Protein AF-A0A847SV52-F1 (afdb_monomer)

Sequence (197 aa):
MGITGIRVLDDGNVIRIINPTGTELLVHKTQVRTIDTVQDTIRIDMGEGALHHVYIKYTDVTEPQLPDISSLLAAVKNMLFQKITISGGGVGGDATAANQQVQNDLLTNIETTMVEIKSILYGNKILDAPLRIDESVPNVIYYGYAIAGTTSDKPEWAIKRVTRTGDLYVYEWAGGNQASVNIWDRRYDLSYQKLAG

pLDDT: mean 84.22, std 15.0, range [39.72, 98.19]

Radius of gyration: 33.65 Å; Cα contacts (8 Å, |Δi|>4): 300; chains: 1; bounding box: 65×36×92 Å

Structure (mmCIF, N/CA/C/O backbone):
data_AF-A0A847SV52-F1
#
_entry.id   AF-A0A847SV52-F1
#
loop_
_atom_site.group_PDB
_atom_site.id
_atom_site.type_symbol
_atom_site.label_atom_id
_atom_site.label_alt_id
_atom_site.label_comp_id
_atom_site.label_asym_id
_atom_site.label_entity_id
_atom_site.label_seq_id
_atom_site.pdbx_PDB_ins_code
_atom_site.Cartn_x
_atom_site.Cartn_y
_atom_site.Cartn_z
_atom_site.occupancy
_atom_site.B_iso_or_equiv
_atom_site.auth_seq_id
_atom_site.auth_comp_id
_atom_site.auth_asym_id
_atom_site.auth_atom_id
_atom_site.pdbx_PDB_model_num
ATOM 1 N N . MET A 1 1 ? -10.590 -8.830 54.345 1.00 49.34 1 MET A N 1
ATOM 2 C CA . MET A 1 1 ? -11.529 -7.697 54.192 1.00 49.34 1 MET A CA 1
ATOM 3 C C . MET A 1 1 ? -12.304 -7.944 52.917 1.00 49.34 1 MET A C 1
ATOM 5 O O . MET A 1 1 ? -11.676 -7.998 51.869 1.00 49.34 1 MET A O 1
ATOM 9 N N . GLY A 1 2 ? -13.605 -8.218 53.016 1.00 58.91 2 GLY A N 1
ATOM 10 C CA . GLY A 1 2 ? -14.453 -8.384 51.835 1.00 58.91 2 GLY A CA 1
ATOM 11 C C . GLY A 1 2 ? -14.608 -7.046 51.123 1.00 58.91 2 GLY A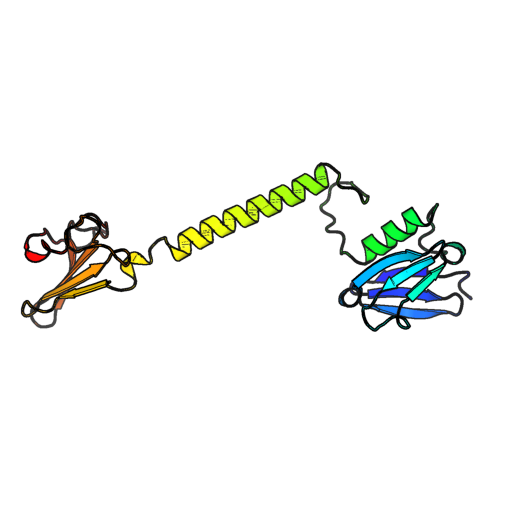 C 1
ATOM 12 O O . GLY A 1 2 ? -14.755 -6.015 51.777 1.00 58.91 2 GLY A O 1
ATOM 13 N N . ILE A 1 3 ? -14.523 -7.060 49.802 1.00 62.59 3 ILE A N 1
ATOM 14 C CA . ILE A 1 3 ? -14.824 -5.895 48.974 1.00 62.59 3 ILE A CA 1
ATOM 15 C C . ILE A 1 3 ? -16.339 -5.682 48.961 1.00 62.59 3 ILE A C 1
ATOM 17 O O . ILE A 1 3 ? -17.116 -6.598 48.707 1.00 62.59 3 ILE A O 1
ATOM 21 N N . THR A 1 4 ? -16.775 -4.468 49.278 1.00 73.38 4 THR A N 1
ATOM 22 C CA . THR A 1 4 ? -18.180 -4.061 49.210 1.00 73.38 4 THR A CA 1
ATOM 23 C C . THR A 1 4 ? -18.467 -3.588 47.78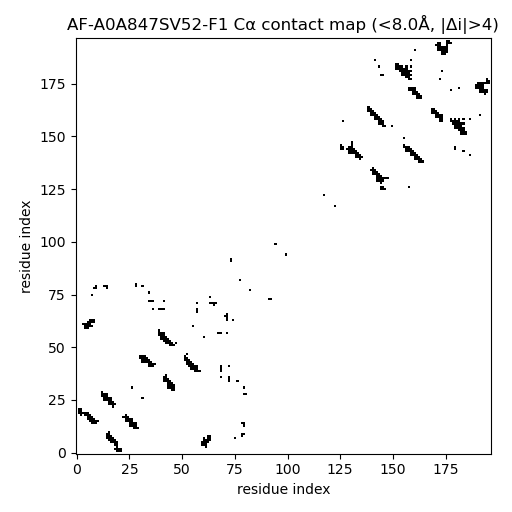7 1.00 73.38 4 THR A C 1
ATOM 25 O O . THR A 1 4 ? -18.206 -2.431 47.467 1.00 73.38 4 THR A O 1
ATOM 28 N N . GLY A 1 5 ? -18.926 -4.487 46.916 1.00 85.75 5 GLY A N 1
ATOM 29 C CA . GLY A 1 5 ? -19.321 -4.175 45.533 1.00 85.75 5 GLY A CA 1
ATOM 30 C C . GLY A 1 5 ? -18.403 -4.744 44.445 1.00 85.75 5 GLY A C 1
ATOM 31 O O . GLY A 1 5 ? -17.364 -5.342 44.727 1.00 85.75 5 GLY A O 1
ATOM 32 N N . ILE A 1 6 ? -18.844 -4.594 43.198 1.00 93.50 6 ILE A N 1
ATOM 33 C CA . ILE A 1 6 ? -18.144 -4.985 41.977 1.00 93.50 6 ILE A CA 1
ATOM 34 C C . ILE A 1 6 ? -17.141 -3.896 41.599 1.00 93.50 6 ILE A C 1
ATOM 36 O O . ILE A 1 6 ? -17.473 -2.711 41.547 1.00 93.50 6 ILE A O 1
ATOM 40 N N . ARG A 1 7 ? -15.917 -4.307 41.275 1.00 94.31 7 ARG A N 1
ATOM 41 C CA . ARG A 1 7 ? -14.873 -3.430 40.735 1.00 94.31 7 ARG A CA 1
ATOM 42 C C . ARG A 1 7 ? -14.605 -3.815 39.286 1.00 94.31 7 ARG A C 1
ATOM 44 O O . ARG A 1 7 ? -14.360 -4.987 39.011 1.00 94.31 7 ARG A O 1
ATOM 51 N N . VAL A 1 8 ? -14.646 -2.850 38.377 1.00 94.38 8 VAL A N 1
ATOM 52 C CA . VAL A 1 8 ? -14.356 -3.010 36.948 1.00 94.38 8 VAL A CA 1
ATOM 53 C C . VAL A 1 8 ? -13.093 -2.220 36.641 1.00 94.38 8 VAL A C 1
ATOM 55 O O . VAL A 1 8 ? -13.076 -0.996 36.748 1.00 94.38 8 VAL A O 1
ATOM 58 N N . LEU A 1 9 ? -12.021 -2.928 36.304 1.00 93.06 9 LEU A N 1
ATOM 59 C CA . LEU A 1 9 ? -10.685 -2.362 36.169 1.00 93.06 9 LEU A CA 1
ATOM 60 C C . LEU A 1 9 ? -10.144 -2.603 34.758 1.00 93.06 9 LEU A C 1
ATOM 62 O O . LEU A 1 9 ? -10.324 -3.680 34.181 1.00 93.06 9 LEU A O 1
ATOM 66 N N . ASP A 1 10 ? -9.443 -1.602 34.229 1.00 91.44 10 ASP A N 1
ATOM 67 C CA . ASP A 1 10 ? -8.609 -1.762 33.042 1.00 91.44 10 ASP A CA 1
ATOM 68 C C . ASP A 1 10 ? -7.289 -2.433 33.437 1.00 91.44 10 ASP A C 1
ATOM 70 O O . ASP A 1 10 ? -6.540 -1.899 34.255 1.00 91.44 10 ASP A O 1
ATOM 74 N N . ASP A 1 11 ? -7.012 -3.597 32.856 1.00 90.81 11 ASP A N 1
ATOM 75 C CA . ASP A 1 11 ? -5.811 -4.387 33.112 1.00 90.81 11 ASP A CA 1
ATOM 76 C C . ASP A 1 11 ? -5.111 -4.748 31.789 1.00 90.81 11 ASP A C 1
ATOM 78 O O . ASP A 1 11 ? -4.800 -5.899 31.468 1.00 90.81 11 ASP A O 1
ATOM 82 N N . GLY A 1 12 ? -4.919 -3.731 30.945 1.00 85.56 12 GLY A N 1
ATOM 83 C CA . GLY A 1 12 ? -4.143 -3.835 29.713 1.00 85.56 12 GLY A CA 1
ATOM 84 C C . GLY A 1 12 ? -4.901 -4.551 28.598 1.00 85.56 12 GLY A C 1
ATOM 85 O O . GLY A 1 12 ? -5.673 -3.924 27.881 1.00 85.56 12 GLY A O 1
ATOM 86 N N . ASN A 1 13 ? -4.676 -5.852 28.413 1.00 87.81 13 ASN A N 1
ATOM 87 C CA . ASN A 1 13 ? -5.352 -6.636 27.365 1.00 87.81 13 ASN A CA 1
ATOM 88 C C . ASN A 1 13 ? -6.713 -7.188 27.807 1.00 87.81 13 ASN A C 1
ATOM 90 O O . ASN A 1 13 ? -7.477 -7.688 26.977 1.00 87.81 13 ASN A O 1
ATOM 94 N N . VAL A 1 14 ? -7.026 -7.097 29.100 1.00 90.81 14 VAL A N 1
ATOM 95 C CA . VAL A 1 14 ? -8.262 -7.621 29.684 1.00 90.81 14 VAL A CA 1
ATOM 96 C C . VAL A 1 14 ? -9.004 -6.536 30.457 1.00 90.81 14 VAL A C 1
ATOM 98 O O . VAL A 1 14 ? -8.414 -5.560 30.919 1.00 90.81 14 VAL A O 1
ATOM 101 N N . ILE A 1 15 ? -10.315 -6.709 30.591 1.00 92.81 15 ILE A N 1
ATOM 102 C CA . ILE A 1 15 ? -11.112 -6.035 31.615 1.00 92.81 15 ILE A CA 1
ATOM 103 C C . ILE A 1 15 ? -11.205 -7.002 32.790 1.00 92.81 15 ILE A C 1
ATOM 105 O O . ILE A 1 15 ? -11.686 -8.128 32.637 1.00 92.81 15 ILE A O 1
ATOM 109 N N . ARG A 1 16 ? -10.725 -6.568 33.955 1.00 94.69 16 ARG A N 1
ATOM 110 C CA . ARG A 1 16 ? -10.771 -7.351 35.189 1.00 94.69 16 ARG A CA 1
ATOM 111 C C . ARG A 1 16 ? -11.995 -6.936 35.996 1.00 94.69 16 ARG A C 1
ATOM 113 O O . ARG A 1 16 ? -12.115 -5.782 36.401 1.00 94.69 16 ARG A O 1
ATOM 120 N N . ILE A 1 17 ? -12.894 -7.883 36.236 1.00 94.50 17 ILE A N 1
ATOM 121 C CA . ILE A 1 17 ? -14.118 -7.678 37.013 1.00 94.50 17 ILE A CA 1
ATOM 122 C C . ILE A 1 17 ? -13.982 -8.455 38.317 1.00 94.50 17 ILE A C 1
ATOM 124 O O . ILE A 1 17 ? -13.858 -9.677 38.300 1.00 94.50 17 ILE A O 1
ATOM 128 N N . ILE A 1 18 ? -14.005 -7.758 39.447 1.00 94.44 18 ILE A N 1
ATOM 129 C CA . ILE A 1 18 ? -13.872 -8.359 40.775 1.00 94.44 18 ILE A CA 1
ATOM 130 C C . ILE A 1 18 ? -15.223 -8.280 41.477 1.00 94.44 18 ILE A C 1
ATOM 132 O O . ILE A 1 18 ? -15.732 -7.188 41.720 1.00 94.44 18 ILE A O 1
ATOM 136 N N . ASN A 1 19 ? -15.802 -9.432 41.804 1.00 90.00 19 ASN A N 1
ATOM 137 C CA . ASN A 1 19 ? -17.082 -9.528 42.506 1.00 90.00 19 ASN A CA 1
ATOM 138 C C . ASN A 1 19 ? -16.926 -9.302 44.018 1.00 90.00 19 ASN A C 1
ATOM 140 O O . ASN A 1 19 ? -15.851 -9.579 44.543 1.00 90.00 19 ASN A O 1
ATOM 144 N N . PRO A 1 20 ? -17.995 -8.951 44.764 1.00 85.75 20 PRO A N 1
ATOM 145 C CA . PRO A 1 20 ? -17.942 -8.757 46.223 1.00 85.7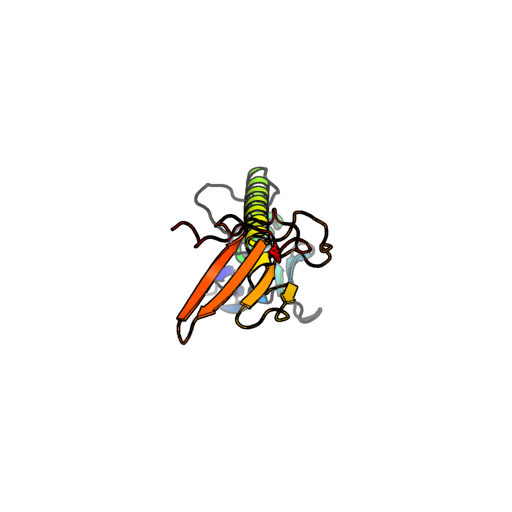5 20 PRO A CA 1
ATOM 146 C C . PRO A 1 20 ? -17.368 -9.952 47.011 1.00 85.75 20 PRO A C 1
ATOM 148 O O . PRO A 1 20 ? -16.841 -9.804 48.113 1.00 85.75 20 PRO A O 1
ATOM 151 N N . THR A 1 21 ? -17.451 -11.155 46.436 1.00 84.62 21 THR A N 1
ATOM 152 C CA . THR A 1 21 ? -16.903 -12.404 46.986 1.00 84.62 21 THR A CA 1
ATOM 153 C C . THR A 1 21 ? -15.379 -12.521 46.866 1.00 84.62 21 THR A C 1
ATOM 155 O O . THR A 1 21 ? -14.805 -13.466 47.402 1.00 84.62 21 THR A O 1
ATOM 158 N N . GLY A 1 22 ? -14.714 -11.601 46.162 1.00 81.75 22 GLY A N 1
ATOM 159 C CA . GLY A 1 22 ? -13.286 -11.667 45.840 1.00 81.75 22 GLY A CA 1
ATOM 160 C C . GLY A 1 22 ? -12.961 -12.468 44.577 1.00 81.75 22 GLY A C 1
ATOM 161 O O . GLY A 1 22 ? -11.794 -12.580 44.221 1.00 81.75 22 GLY A O 1
ATOM 162 N N . THR A 1 23 ? -13.961 -13.030 43.893 1.00 89.00 23 THR A N 1
ATOM 163 C CA . THR A 1 23 ? -13.756 -13.768 42.639 1.00 89.00 23 THR A CA 1
ATOM 164 C C . THR A 1 23 ? -13.485 -12.806 41.487 1.00 89.00 23 THR A C 1
ATOM 166 O O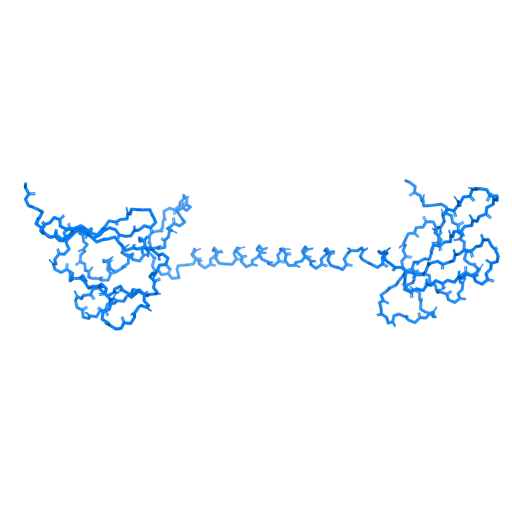 . THR A 1 23 ? -14.252 -11.862 41.283 1.00 89.00 23 THR A O 1
ATOM 169 N N . GLU A 1 24 ? -12.437 -13.082 40.712 1.00 93.12 24 GLU A N 1
ATOM 170 C CA . GLU A 1 24 ? -12.067 -12.307 39.527 1.00 93.12 24 GLU A CA 1
ATOM 171 C C . GLU A 1 24 ? -12.552 -12.992 38.244 1.00 93.12 24 GLU A C 1
ATOM 173 O O . GLU A 1 24 ? -12.382 -14.198 38.061 1.00 93.12 24 GLU A O 1
ATOM 178 N N . LEU A 1 25 ? -13.132 -12.205 37.344 1.00 92.50 25 LEU A N 1
ATOM 179 C CA . LEU A 1 25 ? -13.424 -12.573 35.966 1.00 92.50 25 LEU A CA 1
ATOM 180 C C . LEU A 1 25 ? -12.541 -11.726 35.047 1.00 92.50 25 LEU A C 1
ATOM 182 O O . LEU A 1 25 ? -12.550 -10.497 35.124 1.00 92.50 25 LEU A O 1
ATOM 186 N N . LEU A 1 26 ? -11.788 -12.391 34.173 1.00 92.88 26 LEU A N 1
ATOM 187 C CA . LEU A 1 26 ? -10.925 -11.748 33.187 1.00 92.88 26 LEU A CA 1
ATOM 188 C C . LEU A 1 26 ? -11.578 -11.851 31.814 1.00 92.88 26 LEU A C 1
ATOM 190 O O . LEU A 1 26 ? -11.716 -12.944 31.268 1.00 92.88 26 LEU A O 1
ATOM 194 N N . VAL A 1 27 ? -11.969 -10.709 31.259 1.00 91.06 27 VAL A N 1
ATOM 195 C CA . VAL A 1 27 ? -12.572 -10.626 29.927 1.00 91.06 27 VAL A CA 1
ATOM 196 C C . VAL A 1 27 ? -11.521 -10.116 28.954 1.00 91.06 27 VAL A C 1
ATOM 198 O O . VAL A 1 27 ? -11.083 -8.971 29.063 1.00 91.06 27 VAL A O 1
ATOM 201 N N . HIS A 1 28 ? -11.105 -10.942 27.993 1.00 90.50 28 HIS A N 1
ATOM 202 C CA . HIS A 1 28 ? -10.125 -10.515 26.998 1.00 90.50 28 HIS A CA 1
ATOM 203 C C . HIS A 1 28 ? -10.752 -9.497 26.041 1.00 90.50 28 HIS A C 1
ATOM 205 O O . HIS A 1 28 ? -11.773 -9.773 25.409 1.00 90.50 28 HIS A O 1
ATOM 211 N N . LYS A 1 29 ? -10.140 -8.315 25.895 1.00 88.69 29 LYS A N 1
ATOM 212 C CA . LYS A 1 29 ? -10.724 -7.203 25.121 1.00 88.69 29 LYS A CA 1
ATOM 213 C C . LYS A 1 29 ? -10.953 -7.570 23.653 1.00 88.69 29 LYS A C 1
ATOM 215 O O . LYS A 1 29 ? -11.920 -7.118 23.054 1.00 88.69 29 LYS A O 1
ATOM 220 N N . THR A 1 30 ? -10.116 -8.448 23.095 1.00 86.31 30 THR A N 1
ATOM 221 C CA . THR A 1 30 ? -10.242 -8.943 21.710 1.00 86.31 30 THR A CA 1
ATOM 222 C C . THR A 1 30 ? -11.447 -9.857 21.479 1.00 86.31 30 THR A C 1
ATOM 224 O O . THR A 1 30 ? -11.826 -10.069 20.330 1.00 86.31 30 THR A O 1
ATOM 227 N N . GLN A 1 31 ? -12.028 -10.428 22.536 1.00 86.69 31 GLN A N 1
ATOM 228 C CA . GLN A 1 31 ? -13.213 -11.284 22.437 1.00 86.69 31 GLN A CA 1
ATOM 229 C C . GLN A 1 31 ? -14.508 -10.474 22.523 1.00 86.69 31 GLN A C 1
ATOM 231 O O . GLN A 1 31 ? -15.560 -10.958 22.117 1.00 86.69 31 GLN A O 1
ATOM 236 N N . VAL A 1 32 ? -14.448 -9.233 23.009 1.00 88.00 32 VAL A N 1
ATOM 237 C CA . VAL A 1 32 ? -15.641 -8.407 23.169 1.00 88.00 32 VAL A CA 1
ATOM 238 C C . VAL A 1 32 ? -16.112 -7.883 21.814 1.00 88.00 32 VAL A C 1
ATOM 240 O O . VAL A 1 32 ? -15.386 -7.198 21.098 1.00 88.00 32 VAL A O 1
ATOM 243 N N . ARG A 1 33 ? -17.355 -8.215 21.461 1.00 87.06 33 ARG A N 1
ATOM 244 C CA . ARG A 1 33 ? -18.028 -7.793 20.228 1.00 87.06 33 ARG A CA 1
ATOM 245 C C . ARG A 1 33 ? -18.751 -6.472 20.411 1.00 87.06 33 ARG A C 1
ATOM 247 O O . ARG A 1 33 ? -18.591 -5.569 19.596 1.00 87.06 33 ARG A O 1
ATOM 254 N N . THR A 1 34 ? -19.531 -6.357 21.480 1.00 86.44 34 THR A N 1
ATOM 255 C CA . THR A 1 34 ? -20.311 -5.155 21.784 1.00 86.44 34 THR A CA 1
ATOM 256 C C . THR A 1 34 ? -20.433 -4.951 23.287 1.00 86.44 34 THR A C 1
ATOM 258 O O . THR A 1 34 ? -20.444 -5.910 24.056 1.00 86.44 34 THR A O 1
ATOM 261 N N . ILE A 1 35 ? -20.572 -3.688 23.696 1.00 89.56 35 ILE A N 1
ATOM 262 C CA . ILE A 1 35 ? -21.031 -3.326 25.038 1.00 89.56 35 ILE A CA 1
ATOM 263 C C . ILE A 1 35 ? -22.209 -2.375 24.909 1.00 89.56 35 ILE A C 1
ATOM 265 O O . ILE A 1 35 ? -22.112 -1.319 24.270 1.00 89.56 35 ILE A O 1
ATOM 269 N N . ASP A 1 36 ? -23.299 -2.746 25.557 1.00 91.00 36 ASP A N 1
ATOM 270 C CA . ASP A 1 36 ? -24.563 -2.031 25.547 1.00 91.00 36 ASP A CA 1
ATOM 271 C C . ASP A 1 36 ? -25.223 -2.055 26.928 1.00 91.00 36 ASP A C 1
ATOM 273 O O . ASP A 1 36 ? -24.832 -2.809 27.821 1.00 91.00 36 ASP A O 1
ATOM 277 N N . THR A 1 37 ? -26.204 -1.180 27.122 1.00 92.75 37 THR A N 1
ATOM 278 C CA . THR A 1 37 ? -27.023 -1.150 28.332 1.00 92.75 37 THR A CA 1
ATOM 279 C C . THR A 1 37 ? -28.334 -1.877 28.088 1.00 92.75 37 THR A C 1
ATOM 281 O O . THR A 1 37 ? -29.049 -1.614 27.123 1.00 92.75 37 THR A O 1
ATOM 284 N N . VAL A 1 38 ? -28.672 -2.773 29.009 1.00 90.31 38 VAL A N 1
ATOM 285 C CA . VAL A 1 38 ? -29.974 -3.428 29.085 1.00 90.31 38 VAL A CA 1
ATOM 286 C C . VAL A 1 38 ? -30.590 -3.006 30.412 1.00 90.31 38 VAL A C 1
ATOM 288 O O . VAL A 1 38 ? -30.223 -3.527 31.465 1.00 90.31 38 VAL A O 1
ATOM 291 N N . GLN A 1 39 ? -31.498 -2.026 30.361 1.00 89.50 39 GLN A N 1
ATOM 292 C CA . GLN A 1 39 ? -32.038 -1.360 31.556 1.00 89.50 39 GLN A CA 1
ATOM 293 C C . GLN A 1 39 ? -30.894 -0.790 32.423 1.00 89.50 39 GLN A C 1
ATOM 295 O O . GLN A 1 39 ? -30.063 -0.048 31.904 1.00 89.50 39 GLN A O 1
ATOM 300 N N . ASP A 1 40 ? -30.812 -1.177 33.699 1.00 92.69 40 ASP A N 1
ATOM 301 C CA . ASP A 1 40 ? -29.801 -0.714 34.663 1.00 92.69 40 ASP A CA 1
ATOM 302 C C . ASP A 1 40 ? -28.540 -1.604 34.711 1.00 92.69 40 ASP A C 1
ATOM 304 O O . ASP A 1 40 ? -27.781 -1.596 35.687 1.00 92.69 40 ASP A O 1
ATOM 308 N N . THR A 1 41 ? -28.318 -2.416 33.676 1.00 93.38 41 THR A N 1
ATOM 309 C CA . THR A 1 41 ? -27.214 -3.381 33.611 1.00 93.38 41 THR A CA 1
ATOM 310 C C . THR A 1 41 ? -26.384 -3.169 32.352 1.00 93.38 41 THR A C 1
ATOM 312 O O . THR A 1 41 ? -26.919 -3.032 31.252 1.00 93.38 41 THR A O 1
ATOM 315 N N . ILE A 1 42 ? -25.062 -3.178 32.499 1.00 94.00 42 ILE A N 1
ATOM 316 C CA . ILE A 1 42 ? -24.130 -3.238 31.374 1.00 94.00 42 ILE A CA 1
ATOM 317 C C . ILE A 1 42 ? -24.025 -4.690 30.924 1.00 94.00 42 ILE A C 1
ATOM 319 O O . ILE A 1 42 ? -23.710 -5.569 31.728 1.00 94.00 42 ILE A O 1
ATOM 323 N N . ARG A 1 43 ? -24.267 -4.927 29.636 1.00 92.88 43 ARG A N 1
ATOM 324 C CA . ARG A 1 43 ? -24.032 -6.205 28.972 1.00 92.88 43 ARG A CA 1
ATOM 325 C C . ARG A 1 43 ? -22.743 -6.122 28.164 1.00 92.88 43 ARG A C 1
ATOM 327 O O . ARG A 1 43 ? -22.590 -5.236 27.326 1.00 92.88 43 ARG A O 1
ATOM 334 N N . ILE A 1 44 ? -21.844 -7.072 28.392 1.00 92.56 44 ILE A N 1
ATOM 335 C CA . ILE A 1 44 ? -20.639 -7.283 27.589 1.00 92.56 44 ILE A CA 1
ATOM 336 C C . ILE A 1 44 ? -20.847 -8.555 26.772 1.00 92.56 44 ILE A C 1
ATOM 338 O O . ILE A 1 44 ? -20.948 -9.651 27.328 1.00 92.56 44 ILE A O 1
ATOM 342 N N . ASP A 1 45 ? -20.926 -8.404 25.453 1.00 90.44 45 ASP A N 1
ATOM 343 C CA . ASP A 1 45 ? -21.079 -9.520 24.527 1.00 90.44 45 ASP A CA 1
ATOM 344 C C . ASP A 1 45 ? -19.714 -10.020 24.045 1.00 90.44 45 ASP A C 1
ATOM 346 O O . ASP A 1 45 ? -18.929 -9.249 23.494 1.00 90.44 45 ASP A O 1
ATOM 350 N N . MET A 1 46 ? -19.448 -11.316 24.227 1.00 87.88 46 MET A N 1
ATOM 351 C CA . MET A 1 46 ? -18.216 -11.989 23.802 1.00 87.88 46 MET A CA 1
ATOM 352 C C . MET A 1 46 ? -18.383 -12.820 22.513 1.00 87.88 46 MET A C 1
ATOM 354 O O . MET A 1 46 ? -17.445 -13.467 22.058 1.00 87.88 46 MET A O 1
ATOM 358 N N . GLY A 1 47 ? -19.567 -12.821 21.890 1.00 79.31 47 GLY A N 1
ATOM 359 C CA . GLY A 1 47 ? -19.830 -13.538 20.636 1.00 79.31 47 GLY A CA 1
ATOM 360 C C . GLY A 1 47 ? -19.925 -15.063 20.762 1.00 79.31 47 GLY A C 1
ATOM 361 O O . GLY A 1 47 ? -19.985 -15.746 19.743 1.00 79.31 47 GLY A O 1
ATOM 362 N N . GLU A 1 48 ? -19.967 -15.602 21.982 1.00 79.88 48 GLU A N 1
ATOM 363 C CA . GLU A 1 48 ? -20.042 -17.047 22.266 1.00 79.88 48 GLU A CA 1
ATOM 364 C C . GLU A 1 48 ? -21.490 -17.556 22.439 1.00 79.88 48 GLU A C 1
ATOM 366 O O . GLU A 1 48 ? -21.729 -18.665 22.909 1.00 79.88 48 GLU A O 1
ATOM 371 N N . GLY A 1 49 ? -22.481 -16.756 22.033 1.00 75.06 49 GLY A N 1
ATOM 372 C CA . GLY A 1 49 ? -23.906 -17.075 22.145 1.00 75.06 49 GLY A CA 1
ATOM 373 C C . GLY A 1 49 ? -24.593 -16.427 23.352 1.00 75.06 49 GLY A C 1
ATOM 374 O O . GLY A 1 49 ? -23.955 -15.881 24.249 1.00 75.06 49 GLY A O 1
ATOM 375 N N . ALA A 1 50 ? -25.928 -16.483 23.370 1.00 75.81 50 ALA A N 1
ATOM 376 C CA . ALA A 1 50 ? -26.776 -15.648 24.232 1.00 75.81 50 ALA A CA 1
ATOM 377 C C . ALA A 1 50 ? -26.620 -15.868 25.753 1.00 75.81 50 ALA A C 1
ATOM 379 O O . ALA A 1 50 ? -27.055 -15.032 26.540 1.00 75.81 50 ALA A O 1
ATOM 380 N N . LEU A 1 51 ? -26.030 -16.992 26.177 1.00 79.38 51 LEU A N 1
ATOM 381 C CA . LEU A 1 51 ? -25.832 -17.327 27.595 1.00 79.38 51 LEU A CA 1
ATOM 382 C C . LEU A 1 51 ? -24.445 -16.946 28.127 1.00 79.38 51 LEU A C 1
ATOM 384 O O . LEU A 1 51 ? -24.210 -17.041 29.327 1.00 79.38 51 LEU A O 1
ATOM 388 N N . HIS A 1 52 ? -23.540 -16.506 27.254 1.00 83.62 52 HIS A N 1
ATOM 389 C CA . HIS A 1 52 ? -22.150 -16.218 27.600 1.00 83.62 52 HIS A CA 1
ATOM 390 C C . HIS A 1 52 ? -21.866 -14.714 27.693 1.00 83.62 52 HIS A C 1
ATOM 392 O O . HIS A 1 52 ? -20.722 -14.294 27.593 1.00 83.62 52 HIS A O 1
ATOM 398 N N . HIS A 1 53 ? -22.887 -13.876 27.874 1.00 90.12 53 HIS A N 1
ATOM 399 C CA . HIS A 1 53 ? -22.676 -12.451 28.123 1.00 90.12 53 HIS A CA 1
ATOM 400 C C . HIS A 1 53 ? -22.308 -12.196 29.588 1.00 90.12 53 HIS A C 1
ATOM 402 O O . HIS A 1 53 ? -22.806 -12.864 30.496 1.00 90.12 53 HIS A O 1
ATOM 408 N N . VAL A 1 54 ? -21.486 -11.175 29.828 1.00 91.56 54 VAL A N 1
ATOM 409 C CA . VAL A 1 54 ? -21.223 -10.686 31.186 1.00 91.56 54 VAL A CA 1
ATOM 410 C C . VAL A 1 54 ? -22.200 -9.564 31.500 1.00 91.56 54 VAL A C 1
ATOM 412 O O . VAL A 1 54 ? -22.351 -8.630 30.713 1.00 91.56 54 VAL A O 1
ATOM 415 N N . TYR A 1 55 ? -22.844 -9.650 32.660 1.00 92.31 55 TYR A N 1
ATOM 416 C CA . TYR A 1 55 ? -23.811 -8.665 33.129 1.00 92.31 55 TYR A CA 1
ATOM 417 C C . TYR A 1 55 ? -23.303 -7.996 34.400 1.00 92.31 55 TYR A C 1
ATOM 419 O O . TYR A 1 55 ? -22.960 -8.673 35.368 1.00 92.31 55 TYR A O 1
ATOM 427 N N . ILE A 1 56 ? -23.267 -6.664 34.395 1.00 92.81 56 ILE A N 1
ATOM 428 C CA . ILE A 1 56 ? -22.802 -5.855 35.523 1.00 92.81 56 ILE A CA 1
ATOM 429 C C . ILE A 1 56 ? -23.881 -4.832 35.856 1.00 92.81 56 ILE A C 1
ATOM 431 O O . ILE A 1 56 ? -24.146 -3.917 35.074 1.00 92.81 56 ILE A O 1
ATOM 435 N N . LYS A 1 57 ? -24.529 -4.993 37.009 1.00 93.44 57 LYS A N 1
ATOM 436 C CA . LYS A 1 57 ? -25.575 -4.075 37.455 1.00 93.44 57 LYS A CA 1
ATOM 437 C C . LYS A 1 57 ? -24.948 -2.788 37.981 1.00 93.44 57 LYS A C 1
ATOM 439 O O . LYS A 1 57 ? -24.049 -2.842 38.816 1.00 93.44 57 LYS A O 1
ATOM 444 N N . TYR A 1 58 ? -25.446 -1.639 37.530 1.00 92.31 58 TYR A N 1
ATOM 445 C CA . TYR A 1 58 ? -24.881 -0.332 37.881 1.00 92.31 58 TYR A CA 1
ATOM 446 C C . TYR A 1 58 ? -24.808 -0.099 39.399 1.00 92.31 58 TYR A C 1
ATOM 448 O O . TYR A 1 58 ? -23.778 0.336 39.901 1.00 92.31 58 TYR A O 1
ATOM 456 N N . THR A 1 59 ? -25.861 -0.464 40.140 1.00 91.62 59 THR A N 1
ATOM 457 C CA . THR A 1 59 ? -25.938 -0.284 41.604 1.00 91.62 59 THR A CA 1
ATOM 458 C C . THR A 1 59 ? -24.878 -1.046 42.385 1.00 91.62 59 THR A C 1
ATOM 460 O O . THR A 1 59 ? -24.607 -0.712 43.535 1.00 91.62 59 THR A O 1
ATOM 463 N N . ASP A 1 60 ? -24.314 -2.085 41.777 1.00 92.31 60 ASP A N 1
ATOM 464 C CA . ASP A 1 60 ? -23.382 -2.978 42.444 1.00 92.31 60 ASP A CA 1
ATOM 465 C C . ASP A 1 60 ? -21.937 -2.543 42.181 1.00 92.31 60 ASP A C 1
ATOM 467 O O . ASP A 1 60 ? -21.037 -3.015 42.869 1.00 92.31 60 ASP A O 1
ATOM 471 N N . VAL A 1 61 ? -21.698 -1.635 41.224 1.00 92.94 61 VAL A N 1
ATOM 472 C CA . VAL A 1 61 ? -20.359 -1.151 40.879 1.00 92.94 61 VAL A CA 1
ATOM 473 C C . VAL A 1 61 ? -19.897 -0.101 41.878 1.00 92.94 61 VAL A C 1
ATOM 475 O O . VAL A 1 61 ? -20.473 0.977 42.000 1.00 92.94 61 VAL A O 1
ATOM 478 N N . THR A 1 62 ? -18.803 -0.405 42.569 1.00 92.94 62 THR A N 1
ATOM 479 C CA . THR A 1 62 ? -18.149 0.511 43.506 1.00 92.94 62 THR A CA 1
ATOM 480 C C . THR A 1 62 ? -16.822 1.047 42.996 1.00 92.94 62 THR A C 1
ATOM 482 O O . THR A 1 62 ? -16.278 1.964 43.603 1.00 92.94 62 THR A O 1
ATOM 485 N N . GLU A 1 63 ? -16.331 0.550 41.861 1.00 91.50 63 GLU A N 1
ATOM 486 C CA . GLU A 1 63 ? -15.201 1.125 41.136 1.00 91.50 63 GLU A CA 1
ATOM 487 C C . GLU A 1 63 ? -15.326 0.802 39.634 1.00 91.50 63 GLU A C 1
ATOM 489 O O . GLU A 1 63 ? -15.464 -0.375 39.303 1.00 91.50 63 GLU A O 1
ATOM 494 N N . PRO A 1 64 ? -15.283 1.790 38.719 1.00 90.69 64 PRO A N 1
A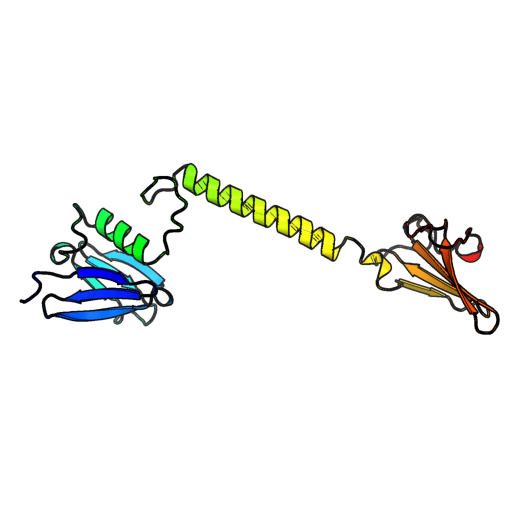TOM 495 C CA . PRO A 1 64 ? -15.261 3.230 38.976 1.00 90.69 64 PRO A CA 1
ATOM 496 C C . PRO A 1 64 ? -16.616 3.737 39.505 1.00 90.69 64 PRO A C 1
ATOM 498 O O . PRO A 1 64 ? -17.665 3.365 38.984 1.00 90.69 64 PRO A O 1
ATOM 501 N N . GLN A 1 65 ? -16.601 4.617 40.514 1.00 89.00 65 GLN A N 1
ATOM 502 C CA . GLN A 1 65 ? -17.822 5.296 40.967 1.00 89.00 65 GLN A CA 1
ATOM 503 C C . GLN A 1 65 ? -18.151 6.458 40.037 1.00 89.00 65 GLN A C 1
ATOM 505 O O . GLN A 1 65 ? -17.399 7.427 39.944 1.00 89.00 65 GLN A O 1
ATOM 510 N N . LEU A 1 66 ? -19.275 6.343 39.340 1.00 89.69 66 LEU A N 1
ATOM 511 C CA . LEU A 1 66 ? -19.749 7.310 38.356 1.00 89.69 66 LEU A CA 1
ATOM 512 C C . LEU A 1 66 ? -21.216 7.646 38.651 1.00 89.69 66 LEU A C 1
ATOM 514 O O . LEU A 1 66 ? -21.871 6.856 39.321 1.00 89.69 66 LEU A O 1
ATOM 518 N N . PRO A 1 67 ? -21.719 8.818 38.225 1.00 86.12 67 PRO A N 1
ATOM 519 C CA . PRO A 1 67 ? -23.019 9.330 38.669 1.00 86.12 67 PRO A CA 1
ATOM 520 C C . PRO A 1 67 ? -24.226 8.637 38.025 1.00 86.12 67 PRO A C 1
ATOM 522 O O . PRO A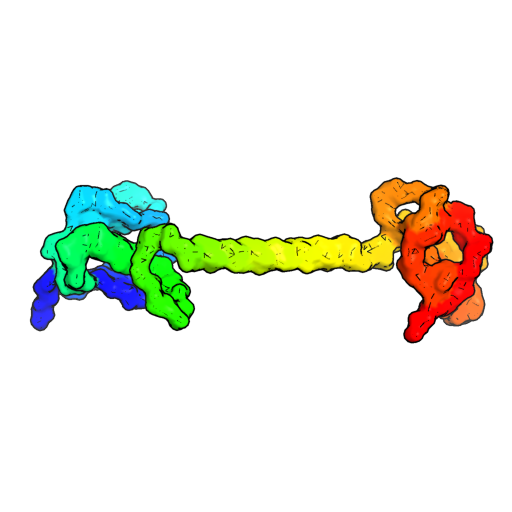 1 67 ? -25.325 8.682 38.580 1.00 86.12 67 PRO A O 1
ATOM 525 N N . ASP A 1 68 ? -24.036 7.999 36.871 1.00 89.19 68 ASP A N 1
ATOM 526 C CA . ASP A 1 68 ? -25.094 7.334 36.120 1.00 89.19 68 ASP A CA 1
ATOM 527 C C . ASP A 1 68 ? -24.548 6.171 35.270 1.00 89.19 68 ASP A C 1
ATOM 529 O O . ASP A 1 68 ? -23.341 6.046 35.027 1.00 89.19 68 ASP A O 1
ATOM 533 N N . ILE A 1 69 ? -25.455 5.312 34.793 1.00 89.25 69 ILE A N 1
ATOM 534 C CA . ILE A 1 69 ? -25.103 4.140 33.982 1.00 89.25 69 ILE A CA 1
ATOM 535 C C . ILE A 1 69 ? -24.492 4.502 32.624 1.00 89.25 69 ILE A C 1
ATOM 537 O O . ILE A 1 69 ? -23.670 3.744 32.115 1.00 89.25 69 ILE A O 1
ATOM 541 N N . SER A 1 70 ? -24.849 5.645 32.033 1.00 87.75 70 SER A N 1
ATOM 542 C CA . SER A 1 70 ? -24.284 6.092 30.754 1.00 87.75 70 SER A CA 1
ATOM 543 C C . SER A 1 70 ? -22.812 6.470 30.925 1.00 87.75 70 SER A C 1
ATOM 545 O O . SER A 1 70 ? -21.957 6.041 30.147 1.00 87.75 70 SER A O 1
ATOM 547 N N . SER A 1 71 ? -22.494 7.181 32.008 1.00 87.19 71 SER A N 1
ATOM 548 C CA . SER A 1 71 ? -21.130 7.494 32.427 1.00 87.19 71 SER A CA 1
ATOM 549 C C . SER A 1 71 ? -20.323 6.219 32.692 1.00 87.19 71 SER A C 1
ATOM 551 O O . SER A 1 71 ? -19.191 6.101 32.216 1.00 87.19 71 SER A O 1
ATOM 553 N N . LEU A 1 72 ? -20.906 5.226 33.377 1.00 90.19 72 LEU A N 1
ATOM 554 C CA . LEU A 1 72 ? -20.257 3.927 33.587 1.00 90.19 72 LEU A CA 1
ATOM 555 C C . LEU A 1 72 ? -20.039 3.164 32.274 1.00 90.19 72 LEU A C 1
ATOM 557 O O . LEU A 1 72 ? -18.939 2.672 32.032 1.00 90.19 72 LEU A O 1
ATOM 561 N N . LEU A 1 73 ? -21.041 3.106 31.396 1.00 89.56 73 LEU A N 1
ATOM 562 C CA . LEU A 1 73 ? -20.931 2.498 30.071 1.00 89.56 73 LEU A CA 1
ATOM 563 C C . LEU A 1 73 ? -19.789 3.131 29.269 1.00 89.56 73 LEU A C 1
ATOM 565 O O . LEU A 1 73 ? -18.989 2.414 28.668 1.00 89.56 73 LEU A O 1
ATOM 569 N N . ALA A 1 74 ? -19.702 4.462 29.264 1.00 85.62 74 ALA A N 1
ATOM 570 C CA . ALA A 1 74 ? -18.634 5.192 28.595 1.00 85.62 74 ALA A CA 1
ATOM 571 C C . ALA A 1 74 ? -17.261 4.847 29.188 1.00 85.62 74 ALA A C 1
ATOM 573 O O . ALA A 1 74 ? -16.317 4.602 28.438 1.00 85.62 74 ALA A O 1
ATOM 574 N N . ALA A 1 75 ? -17.151 4.763 30.517 1.00 87.75 75 ALA A N 1
ATOM 575 C CA . ALA A 1 75 ? -15.918 4.355 31.179 1.00 87.75 75 ALA A CA 1
ATOM 576 C C . ALA A 1 75 ? -15.501 2.932 30.786 1.00 87.75 75 ALA A C 1
ATOM 578 O O . ALA A 1 75 ? -14.366 2.742 30.366 1.00 87.75 75 ALA A O 1
ATOM 579 N N . VAL A 1 76 ? -16.412 1.955 30.821 1.00 89.38 76 VAL A N 1
ATOM 580 C CA . VAL A 1 76 ? -16.118 0.562 30.433 1.00 89.38 76 VAL A CA 1
ATOM 581 C C . VAL A 1 76 ? -15.779 0.449 28.939 1.00 89.38 76 VAL A C 1
ATOM 583 O O . VAL A 1 76 ? -14.852 -0.271 28.569 1.00 89.38 76 VAL A O 1
ATOM 586 N N . LYS A 1 77 ? -16.447 1.211 28.063 1.00 88.00 77 LYS A N 1
ATOM 587 C CA . LYS A 1 77 ? -16.070 1.309 26.640 1.00 88.00 77 LYS A CA 1
ATOM 588 C C . LYS A 1 77 ? -14.657 1.866 26.465 1.00 88.00 77 LYS A C 1
ATOM 590 O O . LYS A 1 77 ? -13.896 1.332 25.665 1.00 88.00 77 LYS A O 1
ATOM 595 N N . ASN A 1 78 ? -14.279 2.880 27.241 1.00 84.12 78 ASN A N 1
ATOM 596 C CA . ASN A 1 78 ? -12.915 3.411 27.235 1.00 84.12 78 ASN A CA 1
ATOM 597 C C . ASN A 1 78 ? -11.880 2.410 27.775 1.00 84.12 78 ASN A C 1
ATOM 599 O O . ASN A 1 78 ? -10.706 2.555 27.459 1.00 84.12 78 ASN A O 1
ATOM 603 N N . MET A 1 79 ? -12.287 1.414 28.573 1.00 86.69 79 MET A N 1
ATOM 604 C CA . MET A 1 79 ? -11.401 0.314 28.971 1.00 86.69 79 MET A CA 1
ATOM 605 C C . MET A 1 79 ? -11.203 -0.673 27.815 1.00 86.69 79 MET A C 1
ATOM 607 O O . MET A 1 79 ? -10.103 -1.172 27.635 1.00 86.69 79 MET A O 1
ATOM 611 N N . LEU A 1 80 ? -12.225 -0.969 27.004 1.00 78.25 80 LEU A N 1
ATOM 612 C CA . LEU A 1 80 ? -12.083 -1.876 25.853 1.00 78.25 80 LEU A CA 1
ATOM 613 C C . LEU A 1 80 ? -11.146 -1.341 24.780 1.00 78.25 80 LEU A C 1
ATOM 615 O O . LEU A 1 80 ? -10.260 -2.042 24.291 1.00 78.25 80 LEU A O 1
ATOM 619 N N . PHE A 1 81 ? -11.422 -0.118 24.354 1.00 65.81 81 PHE A N 1
ATOM 620 C CA . PHE A 1 81 ? -10.673 0.515 23.295 1.00 65.81 81 PHE A CA 1
ATOM 621 C C . PHE A 1 81 ? -9.516 1.203 23.971 1.00 65.81 81 PHE A C 1
ATOM 623 O O . PHE A 1 81 ? -9.736 2.115 24.760 1.00 65.81 81 PHE A O 1
ATOM 630 N N . GLN A 1 82 ? -8.295 0.755 23.681 1.00 57.19 82 GLN A N 1
ATOM 631 C CA . GLN A 1 82 ? -7.109 1.460 24.132 1.00 57.19 82 GLN A CA 1
ATOM 632 C C . GLN A 1 82 ? -7.290 2.925 23.741 1.00 57.19 82 GLN A C 1
ATOM 634 O O . GLN A 1 82 ? -7.295 3.269 22.557 1.00 57.19 82 GLN A O 1
ATOM 639 N N . LYS A 1 83 ? -7.527 3.781 24.739 1.00 48.31 83 LYS A N 1
ATOM 640 C CA . LYS A 1 83 ? -7.593 5.213 24.521 1.00 48.31 83 LYS A CA 1
ATOM 641 C C . LYS A 1 83 ? -6.242 5.575 23.932 1.00 48.31 83 LYS A C 1
ATOM 643 O O . LYS A 1 83 ? -5.240 5.548 24.651 1.00 48.31 83 LYS A O 1
ATOM 648 N N . ILE A 1 84 ? -6.200 5.904 22.643 1.00 44.00 84 ILE A N 1
ATOM 649 C CA . ILE A 1 84 ? -5.048 6.603 22.089 1.00 44.00 84 ILE A CA 1
ATOM 650 C C . ILE A 1 84 ? -5.093 7.979 22.749 1.00 44.00 84 ILE A C 1
ATOM 652 O O . ILE A 1 84 ? -5.749 8.910 22.292 1.00 44.00 84 ILE A O 1
ATOM 656 N N . THR A 1 85 ? -4.482 8.060 23.929 1.00 42.19 85 THR A N 1
ATOM 657 C CA . THR A 1 85 ? -4.309 9.299 24.668 1.00 42.19 85 THR A CA 1
ATOM 658 C C . THR A 1 85 ? -3.171 10.015 23.974 1.00 42.19 85 THR A C 1
ATOM 660 O O . THR A 1 85 ? -2.012 9.846 24.337 1.00 42.19 85 THR A O 1
ATOM 663 N N . ILE A 1 86 ? -3.491 10.779 22.935 1.00 42.41 86 ILE A N 1
ATOM 664 C CA . ILE A 1 86 ? -2.578 11.828 22.504 1.00 42.41 86 ILE A CA 1
ATOM 665 C C . ILE A 1 86 ? -2.731 12.947 23.531 1.00 42.41 86 ILE A C 1
ATOM 667 O O . ILE A 1 86 ? -3.845 13.310 23.906 1.00 42.41 86 ILE A O 1
ATOM 671 N N . SER A 1 87 ? -1.606 13.415 24.059 1.00 40.03 87 SER A N 1
ATOM 672 C CA . SER A 1 87 ? -1.491 14.472 25.061 1.00 40.03 87 SER A CA 1
ATOM 673 C C . SER A 1 87 ? -2.241 15.737 24.627 1.00 40.03 87 SER A C 1
ATOM 675 O O . SER A 1 87 ? -1.697 16.604 23.956 1.00 40.03 87 SER A O 1
ATOM 677 N N . GLY A 1 88 ? -3.510 15.829 25.004 1.00 40.19 88 GLY A N 1
ATOM 678 C CA . GLY A 1 88 ? -4.395 16.950 24.717 1.00 40.19 88 GLY A CA 1
ATOM 679 C C . GLY A 1 88 ? -5.754 16.636 25.319 1.00 40.19 88 GLY A C 1
ATOM 680 O O . GLY A 1 88 ? -6.473 15.776 24.824 1.00 40.19 88 GLY A O 1
ATOM 681 N N . GLY A 1 89 ? -6.056 17.249 26.464 1.00 41.19 89 GLY A N 1
ATOM 682 C CA . GLY A 1 89 ? -7.242 16.950 27.259 1.00 41.19 89 GLY A CA 1
ATOM 683 C C . GLY A 1 89 ? -8.534 17.010 26.443 1.00 41.19 89 GLY A C 1
ATOM 684 O O . GLY A 1 89 ? -8.925 18.066 25.961 1.00 41.19 89 GLY A O 1
ATOM 685 N N . GLY A 1 90 ? -9.206 15.869 26.335 1.00 39.72 90 GLY A N 1
ATOM 686 C CA . GLY A 1 90 ? -10.521 15.734 25.722 1.00 39.72 90 GLY A CA 1
ATOM 687 C C . GLY A 1 90 ? -11.067 14.345 26.018 1.00 39.72 90 GLY A C 1
ATOM 688 O O . GLY A 1 90 ? -10.731 13.373 25.350 1.00 39.72 90 GLY A O 1
ATOM 689 N N . VAL A 1 91 ? -11.829 14.235 27.102 1.00 44.28 91 VAL A N 1
ATOM 690 C CA . VAL A 1 91 ? -12.543 13.024 27.519 1.00 44.28 91 VAL A CA 1
ATOM 691 C C . VAL A 1 91 ? -13.936 13.067 26.898 1.00 44.28 91 VAL A C 1
ATOM 693 O O . VAL A 1 91 ? -14.621 14.071 27.047 1.00 44.28 91 VAL A O 1
ATOM 696 N N . GLY A 1 92 ? -14.368 11.964 26.282 1.00 43.03 92 GLY A N 1
ATOM 697 C CA . GLY A 1 92 ? -15.788 11.681 26.058 1.00 43.03 92 GLY A CA 1
ATOM 698 C C . GLY A 1 92 ? -16.211 11.609 24.593 1.00 43.03 92 GLY A C 1
ATOM 699 O O . GLY A 1 92 ? -16.402 12.626 23.942 1.00 43.03 92 GLY A O 1
ATOM 700 N N . GLY A 1 93 ? -16.382 10.383 24.095 1.00 54.72 93 GLY A N 1
ATOM 701 C CA . GLY A 1 93 ? -17.712 9.819 23.818 1.00 54.72 93 GLY A CA 1
ATOM 702 C C . GLY A 1 93 ? -18.605 10.404 22.721 1.00 54.72 93 GLY A C 1
ATOM 703 O O . GLY A 1 93 ? -19.491 9.682 22.283 1.00 54.72 93 GLY A O 1
ATOM 704 N N . ASP A 1 94 ? -18.367 11.620 22.238 1.00 51.28 94 ASP A N 1
ATOM 705 C CA . ASP A 1 94 ? -19.095 12.208 21.115 1.00 51.28 94 ASP A CA 1
ATOM 706 C C . ASP A 1 94 ? -18.179 12.370 19.899 1.00 51.28 94 ASP A C 1
ATOM 708 O O . ASP A 1 94 ? -16.947 12.463 20.007 1.00 51.28 94 ASP A O 1
ATOM 712 N N . ALA A 1 95 ? -18.792 12.448 18.716 1.00 53.03 95 ALA A N 1
ATOM 713 C CA . ALA A 1 95 ? -18.161 12.998 17.522 1.00 53.03 95 ALA A CA 1
ATOM 714 C C . ALA A 1 95 ? -17.889 14.497 17.743 1.00 53.03 95 ALA A C 1
ATOM 716 O O . ALA A 1 95 ? -18.531 15.367 17.164 1.00 53.03 95 ALA A O 1
ATOM 717 N N . THR A 1 96 ? -16.959 14.813 18.641 1.00 65.44 96 THR A N 1
ATOM 718 C CA . THR A 1 96 ? -16.418 16.157 18.778 1.00 65.44 96 THR A CA 1
ATOM 719 C C . THR A 1 96 ? -15.675 16.490 17.488 1.00 65.44 96 THR A C 1
ATOM 721 O O . THR A 1 96 ? -15.082 15.610 16.858 1.00 65.44 96 THR A O 1
ATOM 724 N N . ALA A 1 97 ? -15.681 17.761 17.087 1.00 58.94 97 ALA A N 1
ATOM 725 C CA . ALA A 1 97 ? -14.949 18.210 15.901 1.00 58.94 97 ALA A CA 1
ATOM 726 C C . ALA A 1 97 ? -13.466 17.775 15.931 1.00 58.94 97 ALA A C 1
ATOM 728 O O . ALA A 1 97 ? -12.882 17.490 14.892 1.00 58.94 97 ALA A O 1
ATOM 729 N N . ALA A 1 98 ? -12.883 17.633 17.128 1.00 56.09 98 ALA A N 1
ATOM 730 C CA . ALA A 1 98 ? -11.535 17.106 17.324 1.00 56.09 98 ALA A CA 1
ATOM 731 C C . ALA A 1 98 ? -11.401 15.625 16.921 1.00 56.09 98 ALA A C 1
ATOM 733 O O . ALA A 1 98 ? -10.472 15.267 16.204 1.00 56.09 98 ALA A O 1
ATOM 734 N N . ASN A 1 99 ? -12.347 14.767 17.313 1.00 62.88 99 ASN A N 1
ATOM 735 C CA . ASN A 1 99 ? -12.344 13.352 16.924 1.00 62.88 99 ASN A CA 1
ATOM 736 C C . ASN A 1 99 ? -12.589 13.165 15.414 1.00 62.88 99 ASN A C 1
ATOM 738 O O . ASN A 1 99 ? -12.030 12.253 14.808 1.00 62.88 99 ASN A O 1
ATOM 742 N N . GLN A 1 100 ? -13.384 14.044 14.793 1.00 68.81 100 GLN A N 1
ATOM 743 C CA . GLN A 1 100 ? -13.580 14.069 13.337 1.00 68.81 100 GLN A CA 1
ATOM 744 C C . GLN A 1 100 ? -12.323 14.541 12.597 1.00 68.81 100 GLN A C 1
ATOM 746 O O . GLN A 1 100 ? -11.973 13.973 11.567 1.00 68.81 100 GLN A O 1
ATOM 751 N N . GLN A 1 101 ? -11.602 15.525 13.141 1.00 66.56 101 GLN A N 1
ATOM 752 C CA . GLN A 1 101 ? -10.338 15.981 12.566 1.00 66.56 101 GLN A CA 1
ATOM 753 C C . GLN A 1 101 ? -9.290 14.863 12.562 1.00 66.56 101 GLN A C 1
ATOM 755 O O . GLN A 1 101 ? -8.638 14.654 11.549 1.00 66.56 101 GLN A O 1
ATOM 760 N N . VAL A 1 102 ? -9.207 14.064 13.629 1.00 67.75 102 VAL A N 1
ATOM 761 C CA . VAL A 1 102 ? -8.308 12.897 13.675 1.00 67.75 102 VAL A CA 1
ATOM 762 C C . VAL A 1 102 ? -8.664 11.860 12.603 1.00 67.75 102 VAL A C 1
ATOM 764 O O . VAL A 1 102 ? -7.775 11.288 11.972 1.00 67.75 102 VAL A O 1
ATOM 767 N N . GLN A 1 103 ? -9.957 11.622 12.359 1.00 72.19 103 GLN A N 1
ATOM 768 C CA . GLN A 1 103 ? -10.389 10.744 11.266 1.00 72.19 103 GLN A CA 1
ATOM 769 C C . GLN A 1 103 ? -10.016 11.320 9.895 1.00 72.19 103 GLN A C 1
ATOM 771 O O . GLN A 1 103 ? -9.536 10.575 9.042 1.00 72.19 103 GLN A O 1
ATOM 776 N N . ASN A 1 104 ? -10.173 12.631 9.696 1.00 78.00 104 ASN A N 1
ATOM 777 C CA . ASN A 1 104 ? -9.776 13.316 8.464 1.00 78.00 104 ASN A CA 1
ATOM 778 C C . ASN A 1 104 ? -8.259 13.264 8.239 1.00 78.00 104 ASN A C 1
ATOM 780 O O . ASN A 1 104 ? -7.817 13.029 7.115 1.00 78.00 104 ASN A O 1
ATOM 784 N N . ASP A 1 105 ? -7.461 13.414 9.296 1.00 77.44 105 ASP A N 1
ATOM 785 C CA . ASP A 1 105 ? -6.002 13.314 9.227 1.00 77.44 105 ASP A CA 1
ATOM 786 C C . ASP A 1 105 ? -5.579 11.888 8.841 1.00 77.44 105 ASP A C 1
ATOM 788 O O . ASP A 1 105 ? -4.705 11.693 7.996 1.00 77.44 105 ASP A O 1
ATOM 792 N N . LEU A 1 106 ? -6.251 10.866 9.386 1.00 80.25 106 LEU A N 1
ATOM 793 C CA . LEU A 1 106 ? -6.005 9.473 9.014 1.00 80.25 106 LEU A CA 1
ATOM 794 C C . LEU A 1 106 ? -6.396 9.187 7.558 1.00 80.25 106 LEU A C 1
ATOM 796 O O . LEU A 1 106 ? -5.642 8.529 6.844 1.00 80.25 106 LEU A O 1
ATOM 800 N N . LEU A 1 107 ? -7.546 9.691 7.109 1.00 87.62 107 LEU A N 1
ATOM 801 C CA . LEU A 1 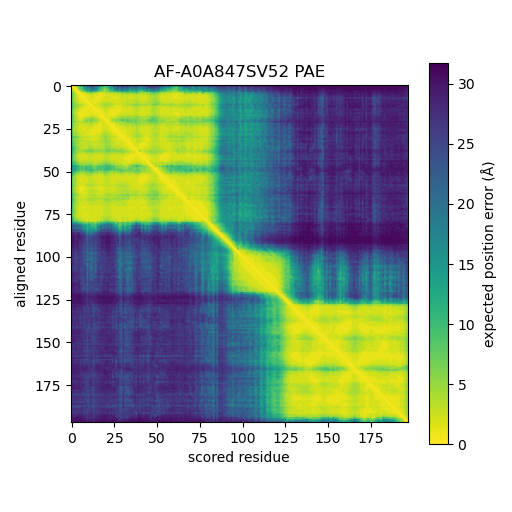107 ? -7.985 9.585 5.715 1.00 87.62 107 LEU A CA 1
ATOM 802 C C . LEU A 1 107 ? -6.988 10.259 4.766 1.00 87.62 107 LEU A C 1
ATOM 804 O O . LEU A 1 107 ? -6.642 9.673 3.743 1.00 87.62 107 LEU A O 1
ATOM 808 N N . THR A 1 108 ? -6.461 11.423 5.145 1.00 85.75 108 THR A N 1
ATOM 809 C CA . THR A 1 108 ? -5.422 12.141 4.389 1.00 85.75 108 THR A CA 1
ATOM 810 C C . THR A 1 108 ? -4.118 11.338 4.319 1.00 85.75 108 THR A C 1
ATOM 812 O O . THR A 1 108 ? -3.484 11.251 3.264 1.00 85.75 108 THR A O 1
ATOM 815 N N . ASN A 1 109 ? -3.727 10.683 5.416 1.00 89.56 109 ASN A N 1
ATOM 816 C CA . ASN A 1 109 ? -2.557 9.802 5.428 1.00 89.56 109 ASN A CA 1
ATOM 817 C C . ASN A 1 109 ? -2.765 8.579 4.523 1.00 89.56 109 ASN A C 1
ATOM 819 O O . ASN A 1 109 ? -1.871 8.225 3.757 1.00 89.56 109 ASN A O 1
ATOM 823 N N . ILE A 1 110 ? -3.953 7.968 4.557 1.00 89.31 110 ILE A N 1
ATOM 824 C CA . ILE A 1 110 ? -4.316 6.848 3.677 1.00 89.31 110 ILE A CA 1
ATOM 825 C C . ILE A 1 110 ? -4.301 7.290 2.209 1.00 89.31 110 ILE A C 1
ATOM 827 O O . ILE A 1 110 ? -3.764 6.575 1.365 1.00 89.31 110 ILE A O 1
ATOM 831 N N . GLU A 1 111 ? -4.840 8.468 1.893 1.00 89.69 111 GLU A N 1
ATOM 832 C CA . GLU A 1 111 ? -4.790 9.048 0.549 1.00 89.69 111 GLU A CA 1
ATOM 833 C C . GLU A 1 111 ? -3.346 9.240 0.075 1.00 89.69 111 GLU A C 1
ATOM 835 O O . GLU A 1 111 ? -3.000 8.807 -1.025 1.00 89.69 111 GLU A O 1
ATOM 840 N N . THR A 1 112 ? -2.481 9.783 0.934 1.00 90.25 112 THR A N 1
ATOM 841 C CA . THR A 1 112 ? -1.047 9.943 0.649 1.00 90.25 112 THR A CA 1
ATOM 842 C C . THR A 1 112 ? -0.389 8.595 0.353 1.00 90.25 112 THR A C 1
ATOM 844 O O . THR A 1 112 ? 0.238 8.431 -0.694 1.00 90.25 112 THR A O 1
ATOM 847 N N . THR A 1 113 ? -0.609 7.585 1.200 1.00 86.31 113 THR A N 1
ATOM 848 C CA . THR A 1 113 ? -0.085 6.232 0.969 1.00 86.31 113 THR A CA 1
ATOM 849 C C . THR A 1 113 ? -0.642 5.611 -0.315 1.00 86.31 113 THR A C 1
ATOM 851 O O . THR A 1 113 ? 0.083 4.929 -1.032 1.00 86.31 113 THR A O 1
ATOM 854 N N . MET A 1 114 ? -1.908 5.848 -0.666 1.00 85.44 114 MET A N 1
ATOM 855 C CA . MET A 1 114 ? -2.481 5.355 -1.924 1.00 85.44 114 MET A CA 1
ATOM 856 C C . MET A 1 114 ? -1.862 6.033 -3.149 1.00 85.44 114 MET A C 1
ATOM 858 O O . MET A 1 114 ? -1.639 5.365 -4.160 1.00 85.44 114 MET A O 1
ATOM 862 N N . VAL A 1 115 ? -1.547 7.326 -3.069 1.00 84.69 115 VAL A N 1
ATOM 863 C CA . VAL A 1 115 ? -0.803 8.041 -4.116 1.00 84.69 115 VAL A CA 1
ATOM 864 C C . VAL A 1 115 ? 0.612 7.482 -4.246 1.00 84.69 115 VAL A C 1
ATOM 866 O O . VAL A 1 115 ? 1.062 7.246 -5.367 1.00 84.69 115 VAL A O 1
ATOM 869 N N . GLU A 1 116 ? 1.291 7.194 -3.137 1.00 84.19 116 GLU A N 1
ATOM 870 C CA . GLU A 1 116 ? 2.611 6.554 -3.139 1.00 84.19 116 GLU A CA 1
ATOM 871 C C . GLU A 1 116 ? 2.560 5.136 -3.715 1.00 84.19 116 GLU A C 1
ATOM 873 O O . GLU A 1 116 ? 3.361 4.806 -4.582 1.00 84.19 116 GLU A O 1
ATOM 878 N N . ILE A 1 117 ? 1.581 4.312 -3.329 1.00 79.69 117 ILE A N 1
ATOM 879 C CA . ILE A 1 117 ? 1.372 2.971 -3.896 1.00 79.69 117 ILE A CA 1
ATOM 880 C C . ILE A 1 117 ? 1.081 3.065 -5.393 1.00 79.69 117 ILE A C 1
ATOM 882 O O . ILE A 1 117 ? 1.651 2.311 -6.177 1.00 79.69 117 ILE A O 1
ATOM 886 N N . LYS A 1 118 ? 0.232 4.005 -5.819 1.00 78.75 118 LYS A N 1
ATOM 887 C CA . LYS A 1 118 ? -0.018 4.272 -7.239 1.00 78.75 118 LYS A CA 1
ATOM 888 C C . LYS A 1 118 ? 1.285 4.671 -7.936 1.00 78.75 118 LYS A C 1
ATOM 890 O O . LYS A 1 118 ? 1.588 4.153 -9.004 1.00 78.75 118 LYS A O 1
ATOM 895 N N . SER A 1 119 ? 2.093 5.523 -7.319 1.00 74.12 119 SER A N 1
ATOM 896 C CA . SER A 1 119 ? 3.413 5.889 -7.828 1.00 74.12 119 SER A CA 1
ATOM 897 C C . SER A 1 119 ? 4.370 4.693 -7.889 1.00 74.12 119 SER A C 1
ATOM 899 O O . SER A 1 119 ? 5.108 4.566 -8.846 1.00 74.12 119 SER A O 1
ATOM 901 N N . ILE A 1 120 ? 4.327 3.749 -6.954 1.00 72.62 120 ILE A N 1
ATOM 902 C CA . ILE A 1 120 ? 5.169 2.540 -6.989 1.00 72.62 120 ILE A CA 1
ATOM 903 C C . ILE A 1 120 ? 4.674 1.536 -8.044 1.00 72.62 120 ILE A C 1
ATOM 905 O O . ILE A 1 120 ? 5.465 0.852 -8.690 1.00 72.62 120 ILE A O 1
ATOM 909 N N . LEU A 1 121 ? 3.358 1.418 -8.225 1.00 66.69 121 LEU A N 1
ATOM 910 C CA . LEU A 1 121 ? 2.759 0.493 -9.189 1.00 66.69 121 LEU A CA 1
ATOM 911 C C . LEU A 1 121 ? 2.867 0.999 -10.631 1.00 66.69 121 LEU A C 1
ATOM 913 O O . LEU A 1 121 ? 3.049 0.192 -11.543 1.00 66.69 121 LEU A O 1
ATOM 917 N N . TYR A 1 122 ? 2.749 2.312 -10.835 1.00 65.81 122 TYR A N 1
ATOM 918 C CA . TYR A 1 122 ? 2.710 2.936 -12.161 1.00 65.81 122 TYR A CA 1
ATOM 919 C C . TYR A 1 122 ? 3.947 3.782 -12.479 1.00 65.81 122 TYR A C 1
ATOM 921 O O . TYR A 1 122 ? 4.263 3.983 -13.650 1.00 65.81 122 TYR A O 1
ATOM 929 N N . GLY A 1 123 ? 4.670 4.259 -11.471 1.00 58.25 123 GLY A N 1
ATOM 930 C CA . GLY A 1 123 ? 5.969 4.901 -11.628 1.00 58.25 123 GLY A CA 1
ATOM 931 C C . GLY A 1 123 ? 7.041 3.838 -11.822 1.00 58.25 123 GLY A C 1
ATOM 932 O O . GLY A 1 123 ? 7.337 3.045 -10.937 1.00 58.25 123 GLY A O 1
ATOM 933 N N . ASN A 1 124 ? 7.618 3.837 -13.020 1.00 54.50 124 ASN A N 1
ATOM 934 C CA . ASN A 1 124 ? 8.768 3.041 -13.459 1.00 54.50 124 ASN A CA 1
ATOM 935 C C . ASN A 1 124 ? 8.582 1.561 -13.829 1.00 54.50 124 ASN A C 1
ATOM 937 O O . ASN A 1 124 ? 9.546 0.970 -14.304 1.00 54.50 124 ASN A O 1
ATOM 941 N N . LYS A 1 125 ? 7.377 0.974 -13.803 1.00 54.78 125 LYS A N 1
ATOM 942 C CA . LYS A 1 125 ? 7.190 -0.394 -14.345 1.00 54.78 125 LYS A CA 1
ATOM 943 C C . LYS A 1 125 ? 7.187 -0.510 -15.870 1.00 54.78 125 LYS A C 1
ATOM 945 O O . LYS A 1 125 ? 7.333 -1.613 -16.389 1.00 54.78 125 LYS A O 1
ATOM 950 N N . ILE A 1 126 ? 7.054 0.598 -16.605 1.00 57.22 126 ILE A N 1
ATOM 951 C CA . ILE A 1 126 ? 7.071 0.566 -18.080 1.00 57.22 126 ILE A CA 1
ATOM 952 C C . ILE A 1 126 ? 8.400 -0.011 -18.605 1.00 57.22 126 ILE A C 1
ATOM 954 O O . ILE A 1 126 ? 8.417 -0.596 -19.682 1.00 57.22 126 ILE A O 1
ATOM 958 N N . LEU A 1 127 ? 9.493 0.085 -17.834 1.00 62.31 127 LEU A N 1
ATOM 959 C CA . LEU A 1 127 ? 10.828 -0.365 -18.242 1.00 62.31 127 LEU A CA 1
ATOM 960 C C . LEU A 1 127 ? 11.278 -1.702 -17.623 1.00 62.31 127 LEU A C 1
ATOM 962 O O . LEU A 1 127 ? 12.372 -2.166 -17.947 1.00 62.31 127 LEU A O 1
ATOM 966 N N . ASP A 1 128 ? 10.466 -2.332 -16.764 1.00 73.69 128 ASP A N 1
ATOM 967 C CA . ASP A 1 128 ? 10.850 -3.581 -16.082 1.00 73.69 128 ASP A CA 1
ATOM 968 C C . ASP A 1 128 ? 10.943 -4.759 -17.061 1.00 73.69 128 ASP A C 1
ATOM 970 O O . ASP A 1 128 ? 11.816 -5.619 -16.938 1.00 73.69 128 ASP A O 1
ATOM 974 N N . ALA A 1 129 ? 10.069 -4.785 -18.070 1.00 83.19 129 ALA A N 1
ATOM 975 C CA . ALA A 1 129 ? 10.082 -5.796 -19.116 1.00 83.19 129 ALA A CA 1
ATOM 976 C C . ALA A 1 129 ? 9.749 -5.180 -20.484 1.00 83.19 129 ALA A C 1
ATOM 978 O O . ALA A 1 129 ? 8.841 -4.353 -20.582 1.00 83.19 129 ALA A O 1
ATOM 979 N N . PRO A 1 130 ? 10.462 -5.574 -21.553 1.00 92.38 130 PRO A N 1
ATOM 980 C CA . PRO A 1 130 ? 10.141 -5.119 -22.896 1.00 92.38 130 PRO A CA 1
ATOM 981 C C . PRO A 1 130 ? 8.791 -5.696 -23.336 1.00 92.38 130 PRO A C 1
ATOM 983 O O . PRO A 1 130 ? 8.573 -6.905 -23.283 1.00 92.38 130 PRO A O 1
ATOM 986 N N . LEU A 1 131 ? 7.901 -4.834 -23.825 1.00 9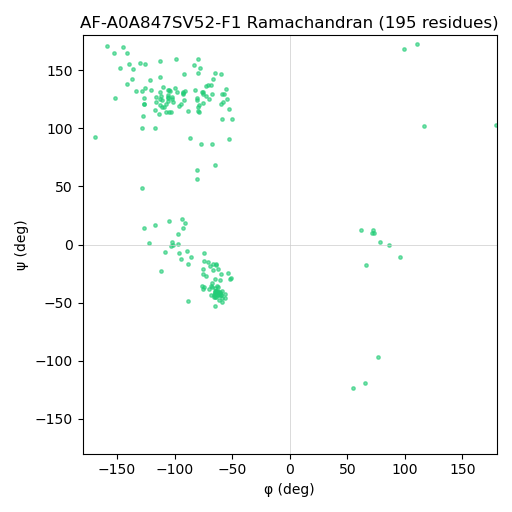3.19 131 LEU A N 1
ATOM 987 C CA . LEU A 1 131 ? 6.651 -5.243 -24.468 1.00 93.19 131 LEU A CA 1
ATOM 988 C C . LEU A 1 131 ? 6.912 -5.830 -25.863 1.00 93.19 131 LEU A C 1
ATOM 990 O O . LEU A 1 131 ? 6.137 -6.649 -26.356 1.00 93.19 131 LEU A O 1
ATOM 994 N N . ARG A 1 132 ? 8.003 -5.404 -26.512 1.00 94.81 132 ARG A N 1
ATOM 995 C CA . ARG A 1 132 ? 8.446 -5.918 -27.811 1.00 94.81 132 ARG A CA 1
ATOM 996 C C . ARG A 1 132 ? 9.948 -6.146 -27.833 1.00 94.81 132 ARG A C 1
ATOM 998 O O . ARG A 1 132 ? 10.713 -5.353 -27.289 1.00 94.81 132 ARG A O 1
ATOM 1005 N N . ILE A 1 133 ? 10.351 -7.216 -28.506 1.00 97.12 133 ILE A N 1
ATOM 1006 C CA . ILE A 1 133 ? 11.748 -7.565 -28.755 1.00 97.12 133 ILE A CA 1
ATOM 1007 C C . ILE A 1 133 ? 11.887 -7.809 -30.255 1.00 97.12 133 ILE A C 1
ATOM 1009 O O . ILE A 1 133 ? 11.053 -8.496 -30.843 1.00 97.12 133 ILE A O 1
ATOM 1013 N N . ASP A 1 134 ? 12.909 -7.222 -30.870 1.00 97.62 134 ASP A N 1
ATOM 1014 C CA . ASP A 1 134 ? 13.263 -7.466 -32.265 1.00 97.62 134 ASP A CA 1
ATOM 1015 C C . ASP A 1 134 ? 14.738 -7.865 -32.384 1.00 97.62 134 ASP A C 1
ATOM 1017 O O . ASP A 1 134 ? 15.630 -7.105 -32.002 1.00 97.62 134 ASP A O 1
ATOM 1021 N N . GLU A 1 135 ? 14.957 -9.059 -32.934 1.00 97.19 135 GLU A N 1
ATOM 1022 C CA . GLU A 1 135 ? 16.259 -9.703 -33.161 1.00 97.19 135 GLU A CA 1
ATOM 1023 C C . GLU A 1 135 ? 16.527 -9.933 -34.663 1.00 97.19 135 GLU A C 1
ATOM 1025 O O . GLU A 1 135 ? 17.382 -10.728 -35.045 1.00 97.19 135 GLU A O 1
ATOM 1030 N N . SER A 1 136 ? 15.780 -9.259 -35.546 1.00 95.38 136 SER A N 1
ATOM 1031 C CA . SER A 1 136 ? 15.887 -9.423 -37.005 1.00 95.38 136 SER A CA 1
ATOM 1032 C C . SER A 1 136 ? 17.214 -8.939 -37.602 1.00 95.38 136 SER A C 1
ATOM 1034 O O . SER A 1 136 ? 17.543 -9.306 -38.731 1.00 95.38 136 SER A O 1
ATOM 1036 N N . VAL A 1 137 ? 17.983 -8.129 -36.869 1.00 95.12 137 VAL A N 1
ATOM 1037 C CA . VAL A 1 137 ? 19.270 -7.585 -37.318 1.00 95.12 137 VAL A CA 1
ATOM 1038 C C . VAL A 1 137 ? 20.418 -8.365 -36.665 1.00 95.12 137 VAL A C 1
ATOM 1040 O O . VAL A 1 137 ? 20.493 -8.427 -35.438 1.00 95.12 137 VAL A O 1
ATOM 1043 N N . PRO A 1 138 ? 21.363 -8.929 -37.441 1.00 95.56 138 PRO A N 1
ATOM 1044 C CA . PRO A 1 138 ? 22.508 -9.632 -36.875 1.00 95.56 138 PRO A CA 1
ATOM 1045 C C . PRO A 1 138 ? 23.300 -8.763 -35.891 1.00 95.56 138 PRO A C 1
ATOM 1047 O O . PRO A 1 138 ? 23.634 -7.618 -36.191 1.00 95.56 138 PRO A O 1
ATOM 1050 N N . ASN A 1 139 ? 23.648 -9.337 -34.736 1.00 95.94 139 ASN A N 1
ATOM 1051 C CA . ASN A 1 139 ? 24.395 -8.682 -33.654 1.00 95.94 139 ASN A CA 1
ATOM 1052 C C . ASN A 1 139 ? 23.711 -7.457 -33.014 1.00 95.94 139 ASN A C 1
ATOM 1054 O O . ASN A 1 139 ? 24.370 -6.734 -32.263 1.00 95.94 139 ASN A O 1
ATOM 1058 N N . VAL A 1 140 ? 22.421 -7.220 -33.270 1.00 97.12 140 VAL A N 1
ATOM 1059 C CA . VAL A 1 140 ? 21.665 -6.106 -32.684 1.00 97.12 140 VAL A CA 1
ATOM 1060 C C . VAL A 1 140 ? 20.320 -6.601 -32.165 1.00 97.12 140 VAL A C 1
ATOM 1062 O O . VAL A 1 140 ? 19.584 -7.280 -32.872 1.00 97.12 140 VAL A O 1
ATOM 1065 N N . ILE A 1 141 ? 19.978 -6.218 -30.937 1.00 97.88 141 ILE A N 1
ATOM 1066 C CA . ILE A 1 141 ? 18.660 -6.465 -30.347 1.00 97.88 141 ILE A CA 1
ATOM 1067 C C . ILE A 1 141 ? 18.021 -5.131 -29.979 1.00 97.88 141 ILE A C 1
ATOM 1069 O O . ILE A 1 141 ? 18.648 -4.287 -29.330 1.00 97.88 141 ILE A O 1
ATOM 1073 N N . TYR A 1 142 ? 16.758 -4.958 -30.356 1.00 98.19 142 TYR A N 1
ATOM 1074 C CA . TYR A 1 142 ? 15.939 -3.825 -29.943 1.00 98.19 142 TYR A CA 1
ATOM 1075 C C . TYR A 1 142 ? 14.920 -4.273 -28.899 1.00 98.19 142 TYR A C 1
ATOM 1077 O O . TYR A 1 142 ? 14.161 -5.215 -29.116 1.00 98.19 142 TYR A O 1
ATOM 1085 N N . TYR A 1 143 ? 14.871 -3.555 -27.783 1.00 97.38 143 TYR A N 1
ATOM 1086 C CA . TYR A 1 143 ? 13.903 -3.743 -26.708 1.00 97.38 143 TYR A CA 1
ATOM 1087 C C . TYR A 1 143 ? 12.987 -2.524 -26.638 1.00 97.38 143 TYR A C 1
ATOM 1089 O O . TYR A 1 143 ? 13.459 -1.402 -26.444 1.00 97.38 143 TYR A O 1
ATOM 1097 N N . GLY A 1 144 ? 11.687 -2.747 -26.814 1.00 96.06 144 GLY A N 1
ATOM 1098 C CA . GLY A 1 144 ? 10.651 -1.722 -26.795 1.00 96.06 144 GLY A CA 1
ATOM 1099 C C . GLY A 1 144 ? 9.852 -1.778 -25.508 1.00 96.06 144 GLY A C 1
ATOM 1100 O O . GLY A 1 144 ? 9.250 -2.804 -25.193 1.00 96.06 144 GLY A O 1
ATOM 1101 N N . TYR A 1 145 ? 9.822 -0.662 -24.797 1.00 94.19 145 TYR A N 1
ATOM 1102 C CA . TYR A 1 145 ? 9.149 -0.503 -23.520 1.00 94.19 145 TYR A CA 1
ATOM 1103 C C . TYR A 1 145 ? 8.028 0.527 -23.661 1.00 94.19 145 TYR A C 1
ATOM 1105 O O . TYR A 1 145 ? 8.274 1.660 -24.077 1.00 94.19 145 TYR A O 1
ATOM 1113 N N . ALA A 1 146 ? 6.802 0.122 -23.349 1.00 92.00 146 ALA A N 1
ATOM 1114 C CA . ALA A 1 146 ? 5.608 0.955 -23.440 1.00 92.00 146 ALA A CA 1
ATOM 1115 C C . ALA A 1 146 ? 4.507 0.391 -22.532 1.00 92.00 146 ALA A C 1
ATOM 1117 O O . ALA A 1 146 ? 4.628 -0.715 -21.998 1.00 92.00 146 ALA A O 1
ATOM 1118 N N . ILE A 1 147 ? 3.425 1.149 -22.361 1.00 86.44 147 ILE A N 1
ATOM 1119 C CA . ILE A 1 147 ? 2.231 0.665 -21.665 1.00 86.44 147 ILE A CA 1
ATOM 1120 C C . ILE A 1 147 ? 1.590 -0.448 -22.509 1.00 86.44 147 ILE A C 1
ATOM 1122 O O . ILE A 1 147 ? 1.578 -0.402 -23.741 1.00 86.44 147 ILE A O 1
ATOM 1126 N N . ALA A 1 148 ? 1.056 -1.479 -21.851 1.00 83.94 148 ALA A N 1
ATOM 1127 C CA . ALA A 1 148 ? 0.337 -2.542 -22.543 1.00 83.94 148 ALA A CA 1
ATOM 1128 C C . ALA A 1 148 ? -0.828 -1.960 -23.365 1.00 83.94 148 ALA A C 1
ATOM 1130 O O . ALA A 1 148 ? -1.644 -1.200 -22.851 1.00 83.94 148 ALA A O 1
ATOM 1131 N N . GLY A 1 149 ? -0.902 -2.333 -24.643 1.00 86.12 149 GLY A N 1
ATOM 1132 C CA . GLY A 1 149 ? -1.897 -1.808 -25.582 1.00 86.12 149 GLY A CA 1
ATOM 1133 C C . GLY A 1 149 ? -1.419 -0.631 -26.440 1.00 86.12 149 GLY A C 1
ATOM 1134 O O . GLY A 1 149 ? -2.087 -0.321 -27.424 1.00 86.12 149 GLY A O 1
ATOM 1135 N N . THR A 1 150 ? -0.259 -0.027 -26.153 1.00 90.62 150 THR A N 1
ATOM 1136 C CA . THR A 1 150 ? 0.356 0.967 -27.046 1.00 90.62 150 THR A CA 1
ATOM 1137 C C . THR A 1 150 ? 0.630 0.348 -28.424 1.00 90.62 150 THR A C 1
ATOM 1139 O O . THR A 1 150 ? 1.231 -0.726 -28.545 1.00 90.62 150 THR A O 1
ATOM 1142 N N . THR A 1 151 ? 0.196 1.028 -29.486 1.00 95.94 151 THR A N 1
ATOM 1143 C CA . THR A 1 151 ? 0.456 0.614 -30.870 1.00 95.94 151 THR A CA 1
ATOM 1144 C C . THR A 1 151 ? 1.842 1.079 -31.331 1.00 95.94 151 THR A C 1
ATOM 1146 O O . THR A 1 151 ? 2.422 2.026 -30.794 1.00 95.94 151 THR A O 1
ATOM 1149 N N . SER A 1 152 ? 2.436 0.384 -32.303 1.00 96.12 152 SER A N 1
ATOM 1150 C CA . SER A 1 152 ? 3.838 0.605 -32.694 1.00 96.12 152 SER A CA 1
ATOM 1151 C C . SER A 1 152 ? 4.113 1.923 -33.420 1.00 96.12 152 SER A C 1
ATOM 1153 O O . SER A 1 152 ? 5.265 2.352 -33.495 1.00 96.12 152 SER A O 1
ATOM 1155 N N . ASP A 1 153 ? 3.058 2.579 -33.894 1.00 96.75 153 ASP A N 1
ATOM 1156 C CA . ASP A 1 153 ? 3.061 3.847 -34.618 1.00 96.75 153 ASP A CA 1
ATOM 1157 C C . ASP A 1 153 ? 2.965 5.082 -33.697 1.00 96.75 153 ASP A C 1
ATOM 1159 O O . ASP A 1 153 ? 3.071 6.212 -34.177 1.00 96.75 153 ASP A O 1
ATOM 1163 N N . LYS A 1 154 ? 2.770 4.903 -32.381 1.00 94.56 154 LYS A N 1
ATOM 1164 C CA . LYS A 1 154 ? 2.630 6.011 -31.416 1.00 94.56 154 LYS A CA 1
ATOM 1165 C C . LYS A 1 154 ? 3.964 6.418 -30.795 1.00 94.56 154 LYS A C 1
ATOM 1167 O O . LYS A 1 154 ? 4.801 5.549 -30.567 1.00 94.56 154 LYS A O 1
ATOM 1172 N N . PRO A 1 155 ? 4.176 7.710 -30.481 1.00 95.06 155 PRO A N 1
ATOM 1173 C CA . PRO A 1 155 ? 5.386 8.202 -29.824 1.00 95.06 155 PRO A CA 1
ATOM 1174 C C . PRO A 1 155 ? 5.337 7.961 -28.305 1.00 95.06 155 PRO A C 1
ATOM 1176 O O . PRO A 1 155 ? 5.424 8.895 -27.520 1.00 95.06 155 PRO A O 1
ATOM 1179 N N . GLU A 1 156 ? 5.146 6.709 -27.899 1.00 93.62 156 GLU A N 1
ATOM 1180 C CA . GLU A 1 156 ? 4.965 6.289 -26.499 1.00 93.62 156 GLU A CA 1
ATOM 1181 C C . GLU A 1 156 ? 5.958 5.182 -26.097 1.00 93.62 156 GLU A C 1
ATOM 1183 O O . GLU A 1 156 ? 5.793 4.517 -25.073 1.00 93.62 156 GLU A O 1
ATOM 1188 N N . TRP A 1 157 ? 7.002 4.965 -26.906 1.00 95.12 157 TRP A N 1
ATOM 1189 C CA . TRP A 1 157 ? 7.997 3.919 -26.681 1.00 95.12 157 TRP A CA 1
ATOM 1190 C C . TRP A 1 157 ? 9.309 4.493 -26.160 1.00 95.12 157 TRP A C 1
ATOM 1192 O O . TRP A 1 157 ? 9.879 5.431 -26.727 1.00 95.12 157 TRP A O 1
ATOM 1202 N N . ALA A 1 158 ? 9.837 3.869 -25.114 1.00 95.38 158 ALA A N 1
ATOM 1203 C CA . ALA A 1 158 ? 11.249 3.939 -24.779 1.00 95.38 158 ALA A CA 1
ATOM 1204 C C . ALA A 1 158 ? 11.941 2.742 -25.443 1.00 95.38 158 ALA A C 1
ATOM 1206 O O . ALA A 1 158 ? 11.464 1.608 -25.353 1.00 95.38 158 ALA A O 1
ATOM 1207 N N . ILE A 1 159 ? 13.036 2.981 -26.167 1.00 96.69 159 ILE A N 1
ATOM 1208 C CA . ILE A 1 159 ? 13.658 1.951 -27.009 1.00 96.69 159 ILE A CA 1
ATOM 1209 C C . ILE A 1 159 ? 15.132 1.825 -26.650 1.00 96.69 159 ILE A C 1
ATOM 1211 O O . ILE A 1 159 ? 15.896 2.781 -26.786 1.00 96.69 159 ILE A O 1
ATOM 1215 N N . LYS A 1 160 ? 15.531 0.624 -26.234 1.00 96.62 160 LYS A N 1
ATOM 1216 C CA . LYS A 1 160 ? 16.921 0.265 -25.945 1.00 96.62 160 LYS A CA 1
ATOM 1217 C C . LYS A 1 160 ? 17.477 -0.583 -27.081 1.00 96.62 160 LYS A C 1
ATOM 1219 O O . LYS A 1 160 ? 16.849 -1.564 -27.475 1.00 96.62 160 LYS A O 1
ATOM 1224 N N . ARG A 1 161 ? 18.663 -0.235 -27.568 1.00 97.56 161 ARG A N 1
ATOM 1225 C CA . ARG A 1 161 ? 19.442 -1.031 -28.518 1.00 97.56 161 ARG A CA 1
ATOM 1226 C C . ARG A 1 161 ? 20.607 -1.685 -27.788 1.00 97.56 161 ARG A C 1
ATOM 1228 O O . ARG A 1 161 ? 21.315 -1.027 -27.027 1.00 97.56 161 ARG A O 1
ATOM 1235 N N . VAL A 1 162 ? 20.793 -2.976 -28.030 1.00 97.25 162 VAL A N 1
ATOM 1236 C CA . VAL A 1 162 ? 21.954 -3.735 -27.567 1.00 97.25 162 VAL A CA 1
ATOM 1237 C C . VAL A 1 162 ? 22.708 -4.230 -28.785 1.00 97.25 162 VAL A C 1
ATOM 1239 O O . VAL A 1 162 ? 22.177 -5.027 -29.551 1.00 97.25 162 VAL A O 1
ATOM 1242 N N . THR A 1 163 ? 23.936 -3.756 -28.960 1.00 97.00 163 THR A N 1
ATOM 1243 C CA . THR A 1 163 ? 24.805 -4.156 -30.073 1.00 97.00 163 THR A CA 1
ATOM 1244 C C . THR A 1 163 ? 25.958 -4.996 -29.543 1.00 97.00 163 THR A C 1
ATOM 1246 O O . THR A 1 163 ? 26.572 -4.638 -28.534 1.00 97.00 163 THR A O 1
ATOM 1249 N N . ARG A 1 164 ? 26.272 -6.097 -30.230 1.00 96.50 164 ARG A N 1
ATOM 1250 C CA . ARG A 1 164 ? 27.415 -6.962 -29.927 1.00 96.50 164 ARG A CA 1
ATOM 1251 C C . ARG A 1 164 ? 28.534 -6.759 -30.948 1.00 96.50 164 ARG A C 1
ATOM 1253 O O . ARG A 1 164 ? 28.328 -6.955 -32.142 1.00 96.50 164 ARG A O 1
ATOM 1260 N N . THR A 1 165 ? 29.739 -6.475 -30.465 1.00 93.00 165 THR A N 1
ATOM 1261 C CA . THR A 1 165 ? 30.957 -6.422 -31.287 1.00 93.00 165 THR A CA 1
ATOM 1262 C C . THR A 1 165 ? 32.024 -7.301 -30.641 1.00 93.00 165 THR A C 1
ATOM 1264 O O . THR A 1 165 ? 32.651 -6.906 -29.659 1.00 93.00 165 THR A O 1
ATOM 1267 N N . GLY A 1 166 ? 32.211 -8.521 -31.156 1.00 91.31 166 GLY A N 1
ATOM 1268 C CA . GLY A 1 166 ? 33.049 -9.535 -30.504 1.00 91.31 166 GLY A CA 1
ATOM 1269 C C . GLY A 1 166 ? 32.447 -9.969 -29.164 1.00 91.31 166 GLY A C 1
ATOM 1270 O O . GLY A 1 166 ? 31.313 -10.449 -29.125 1.00 91.31 166 GLY A O 1
ATOM 1271 N N . ASP A 1 167 ? 33.181 -9.758 -28.072 1.00 92.19 167 ASP A N 1
ATOM 1272 C CA . ASP A 1 167 ? 32.730 -10.057 -26.701 1.00 92.19 167 ASP A CA 1
ATOM 1273 C C . ASP A 1 167 ? 32.157 -8.836 -25.962 1.00 92.19 167 ASP A C 1
ATOM 1275 O O . ASP A 1 167 ? 31.733 -8.937 -24.810 1.00 92.19 167 ASP A O 1
ATOM 1279 N N . LEU A 1 168 ? 32.113 -7.671 -26.618 1.00 92.31 168 LEU A N 1
ATOM 1280 C CA . LEU A 1 168 ? 31.590 -6.442 -26.034 1.00 92.31 168 LEU A CA 1
ATOM 1281 C C . LEU A 1 168 ? 30.103 -6.265 -26.354 1.00 92.31 168 LEU A C 1
ATOM 1283 O O . LEU A 1 168 ? 29.704 -6.293 -27.519 1.00 92.31 168 LEU A O 1
ATOM 1287 N N . TYR A 1 169 ? 29.315 -5.988 -25.315 1.00 94.94 169 TYR A N 1
ATOM 1288 C CA . TYR A 1 169 ? 27.922 -5.562 -25.426 1.00 94.94 169 TYR A CA 1
ATOM 1289 C C . TYR A 1 169 ? 27.807 -4.068 -25.126 1.00 94.94 169 TYR A C 1
ATOM 1291 O O . TYR A 1 169 ? 28.252 -3.597 -24.076 1.00 94.94 169 TYR A O 1
ATOM 1299 N N . VAL A 1 170 ? 27.198 -3.322 -26.044 1.00 94.50 170 VAL A N 1
ATOM 1300 C CA . VAL A 1 170 ? 26.961 -1.881 -25.916 1.00 94.50 170 VAL A CA 1
ATOM 1301 C C . VAL A 1 170 ? 25.466 -1.642 -25.751 1.00 94.50 170 VAL A C 1
ATOM 1303 O O . VAL A 1 170 ? 24.677 -2.076 -26.586 1.00 94.50 170 VAL A O 1
ATOM 1306 N N . TYR A 1 171 ? 25.094 -0.959 -24.667 1.00 95.19 171 TYR A N 1
ATOM 1307 C CA . TYR A 1 171 ? 23.711 -0.645 -24.310 1.00 95.19 171 TYR A CA 1
ATOM 1308 C C . TYR A 1 171 ? 23.447 0.839 -24.537 1.00 95.19 171 TYR A C 1
ATOM 1310 O O . TYR A 1 171 ? 24.104 1.694 -23.938 1.00 95.19 171 TYR A O 1
ATOM 1318 N N . GLU A 1 172 ? 22.479 1.140 -25.391 1.00 95.94 172 GLU A N 1
ATOM 1319 C CA . GLU A 1 172 ? 22.151 2.505 -25.794 1.00 95.94 172 GLU A CA 1
ATOM 1320 C C . GLU A 1 172 ? 20.643 2.707 -25.791 1.00 95.94 172 GLU A C 1
ATOM 1322 O O . GLU A 1 172 ? 19.874 1.779 -26.044 1.00 95.94 172 GLU A O 1
ATOM 1327 N N . TRP A 1 173 ? 20.219 3.938 -25.541 1.00 96.25 173 TRP A N 1
ATOM 1328 C CA . TRP A 1 173 ? 18.818 4.327 -25.599 1.00 96.25 173 TRP A CA 1
ATOM 1329 C C . TRP A 1 173 ? 18.582 5.294 -26.750 1.00 96.25 173 TRP A C 1
ATOM 1331 O O . TRP A 1 173 ? 19.433 6.134 -27.059 1.00 96.25 173 TRP A O 1
ATOM 1341 N N . ALA A 1 174 ? 17.415 5.174 -27.378 1.00 96.00 174 ALA A N 1
ATOM 1342 C CA . ALA A 1 174 ? 16.955 6.146 -28.355 1.00 96.00 174 ALA A CA 1
ATOM 1343 C C . ALA A 1 174 ? 16.880 7.536 -27.696 1.00 96.00 174 ALA A C 1
ATOM 1345 O O . ALA A 1 174 ? 16.228 7.710 -26.670 1.00 96.00 174 ALA A O 1
ATOM 1346 N N . GLY A 1 175 ? 17.596 8.513 -28.252 1.00 92.81 175 GLY A N 1
ATOM 1347 C CA . GLY A 1 175 ? 17.714 9.863 -27.695 1.00 92.81 175 GLY A CA 1
ATOM 1348 C C . GLY A 1 175 ? 18.565 9.972 -26.421 1.00 92.81 175 GLY A C 1
ATOM 1349 O O . GLY A 1 175 ? 18.550 11.023 -25.785 1.00 92.81 175 GLY A O 1
ATOM 1350 N N . GLY A 1 176 ? 19.287 8.916 -26.025 1.00 92.88 176 GLY A N 1
ATOM 1351 C CA . GLY A 1 176 ? 20.181 8.929 -24.858 1.00 92.88 176 GLY A CA 1
ATOM 1352 C C . GLY A 1 176 ? 19.477 8.952 -23.496 1.00 92.88 176 GLY A C 1
ATOM 1353 O O . GLY A 1 176 ? 20.123 9.193 -22.478 1.00 92.88 176 GLY A O 1
ATOM 1354 N N . ASN A 1 177 ? 18.166 8.704 -23.453 1.00 89.56 177 ASN A N 1
ATOM 1355 C CA . ASN A 1 177 ? 17.364 8.682 -22.231 1.00 89.56 177 ASN A CA 1
ATOM 1356 C C . ASN A 1 177 ? 16.267 7.607 -22.309 1.00 89.56 177 ASN A C 1
ATOM 1358 O O . ASN A 1 177 ? 16.020 7.023 -23.360 1.00 89.56 177 ASN A O 1
ATOM 1362 N N . GLN A 1 178 ? 15.600 7.342 -21.188 1.00 91.81 178 GLN A N 1
ATOM 1363 C CA . GLN A 1 178 ? 14.546 6.327 -21.108 1.00 91.81 178 GLN A CA 1
ATOM 1364 C C . GLN A 1 178 ? 13.134 6.897 -21.327 1.00 91.81 178 GLN A C 1
ATOM 1366 O O . GLN A 1 178 ? 12.155 6.305 -20.876 1.00 91.81 178 GLN A O 1
ATOM 1371 N N . ALA A 1 179 ? 13.005 8.056 -21.978 1.00 89.31 179 ALA A N 1
ATOM 1372 C CA . ALA A 1 179 ? 11.706 8.674 -22.191 1.00 89.31 179 ALA A CA 1
ATOM 1373 C C . ALA A 1 179 ? 10.889 7.913 -23.243 1.00 89.31 179 ALA A C 1
ATOM 1375 O O . ALA A 1 179 ? 11.371 7.555 -24.323 1.00 89.31 179 ALA A O 1
ATOM 1376 N N . SER A 1 180 ? 9.608 7.729 -22.938 1.00 91.06 180 SER A N 1
ATOM 1377 C CA . SER A 1 180 ? 8.618 7.113 -23.818 1.00 91.06 180 SER A CA 1
ATOM 1378 C C . SER A 1 180 ? 8.091 8.103 -24.857 1.00 91.06 180 SER A C 1
ATOM 1380 O O . SER A 1 180 ? 6.924 8.469 -24.826 1.00 91.06 180 SER A O 1
ATOM 1382 N N . VAL A 1 181 ? 8.969 8.579 -25.741 1.00 93.75 181 VAL A N 1
ATOM 1383 C CA . VAL A 1 181 ? 8.65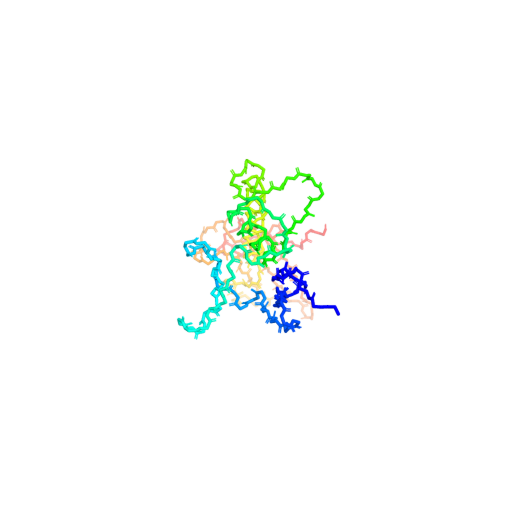1 9.596 -26.768 1.00 93.75 181 VAL A CA 1
ATOM 1384 C C . VAL A 1 181 ? 8.929 9.121 -28.198 1.00 93.75 181 VAL A C 1
ATOM 1386 O O . VAL A 1 181 ? 8.750 9.873 -29.156 1.00 93.75 181 VAL A O 1
ATOM 1389 N N . ASN A 1 182 ? 9.393 7.879 -28.365 1.00 96.00 182 ASN A N 1
ATOM 1390 C CA . ASN A 1 182 ? 9.790 7.328 -29.659 1.00 96.00 182 ASN A CA 1
ATOM 1391 C C . ASN A 1 182 ? 8.683 6.461 -30.269 1.00 96.00 182 ASN A C 1
ATOM 1393 O O . ASN A 1 182 ? 7.811 5.949 -29.569 1.00 96.00 182 ASN A O 1
ATOM 1397 N N . ILE A 1 183 ? 8.751 6.270 -31.587 1.00 97.81 183 ILE A N 1
ATOM 1398 C CA . ILE A 1 183 ? 7.859 5.393 -32.356 1.00 97.81 183 ILE A CA 1
ATOM 1399 C C . ILE A 1 183 ? 8.599 4.079 -32.639 1.00 97.81 183 ILE A C 1
ATOM 1401 O O . ILE A 1 183 ? 9.663 4.104 -33.260 1.00 97.81 183 ILE A O 1
ATOM 1405 N N . TRP A 1 184 ? 8.045 2.934 -32.220 1.00 97.69 184 TRP A N 1
ATOM 1406 C CA . TRP A 1 184 ? 8.672 1.611 -32.391 1.00 97.69 184 TRP A CA 1
ATOM 1407 C C . TRP A 1 184 ? 8.953 1.256 -33.853 1.00 97.69 184 TRP A C 1
ATOM 1409 O O . TRP A 1 184 ? 10.013 0.716 -34.179 1.00 97.69 184 TRP A O 1
ATOM 1419 N N . ASP A 1 185 ? 8.034 1.595 -34.755 1.00 97.88 185 ASP A N 1
ATOM 1420 C CA . ASP A 1 185 ? 8.188 1.280 -36.180 1.00 97.88 185 ASP A CA 1
ATOM 1421 C C . ASP A 1 185 ? 9.381 2.001 -36.829 1.00 97.88 185 ASP A C 1
ATOM 1423 O O . ASP A 1 185 ? 9.882 1.549 -37.854 1.00 97.88 185 ASP A O 1
ATOM 1427 N N . ARG A 1 186 ? 9.906 3.054 -36.187 1.00 97.62 186 ARG A N 1
ATOM 1428 C CA . ARG A 1 186 ? 11.094 3.803 -36.627 1.00 97.62 186 ARG A CA 1
ATOM 1429 C C . ARG A 1 186 ? 12.391 3.371 -35.945 1.00 97.62 186 ARG A C 1
ATOM 1431 O O . ARG A 1 186 ? 13.402 4.040 -36.116 1.00 97.62 186 ARG A O 1
ATOM 1438 N N . ARG A 1 187 ? 12.398 2.279 -35.172 1.00 97.88 187 ARG A N 1
ATOM 1439 C CA . ARG A 1 187 ? 13.548 1.850 -34.343 1.00 97.88 187 ARG A CA 1
ATOM 1440 C C . ARG A 1 187 ? 14.895 1.773 -35.074 1.00 97.88 187 ARG A C 1
ATOM 1442 O O . ARG A 1 187 ? 15.927 1.969 -34.447 1.00 97.88 187 ARG A O 1
ATOM 1449 N N . TYR A 1 188 ? 14.912 1.511 -36.377 1.00 97.00 188 TYR A N 1
ATOM 1450 C CA . TYR A 1 188 ? 16.158 1.457 -37.147 1.00 97.00 188 TYR A CA 1
ATOM 1451 C C . TYR A 1 188 ? 16.753 2.842 -37.442 1.00 97.00 188 TYR A C 1
ATOM 1453 O O . TYR A 1 188 ? 17.968 2.959 -37.575 1.00 97.00 188 TYR A O 1
ATOM 1461 N N . ASP A 1 189 ? 15.914 3.879 -37.473 1.00 96.56 189 ASP A N 1
ATOM 1462 C CA . ASP A 1 189 ? 16.268 5.237 -37.904 1.00 96.56 189 ASP A CA 1
ATOM 1463 C C . ASP A 1 189 ? 16.509 6.200 -36.727 1.00 96.56 189 ASP A C 1
ATOM 1465 O O . ASP A 1 189 ? 16.786 7.385 -36.922 1.00 96.56 189 ASP A O 1
ATOM 1469 N N . LEU A 1 190 ? 16.371 5.723 -35.485 1.00 96.69 190 LEU A N 1
ATOM 1470 C CA . LEU A 1 190 ? 16.549 6.546 -34.289 1.00 96.69 190 LEU A CA 1
ATOM 1471 C C . LEU A 1 190 ? 18.030 6.782 -33.974 1.00 96.69 190 LEU A C 1
ATOM 1473 O O . LEU A 1 190 ? 18.901 5.955 -34.247 1.00 96.69 190 LEU A O 1
ATOM 1477 N N . SER A 1 191 ? 18.309 7.912 -33.323 1.00 96.56 191 SER A N 1
ATOM 1478 C CA . SER A 1 191 ? 19.632 8.201 -32.771 1.00 96.56 191 SER A CA 1
ATOM 1479 C C . SER A 1 191 ? 19.799 7.490 -31.433 1.00 96.56 191 SER A C 1
ATOM 1481 O O . SER A 1 191 ? 18.992 7.690 -30.527 1.00 96.56 191 SER A O 1
ATOM 1483 N N . TYR A 1 192 ? 20.843 6.676 -31.300 1.00 96.31 192 TYR A N 1
ATOM 1484 C CA . TYR A 1 192 ? 21.133 5.901 -30.096 1.00 96.31 192 TYR A CA 1
ATOM 1485 C C . TYR A 1 192 ? 22.398 6.413 -29.427 1.00 96.31 192 TYR A C 1
ATOM 1487 O O . TYR A 1 192 ? 23.423 6.601 -30.081 1.00 96.31 192 TYR A O 1
ATOM 1495 N N . GLN A 1 193 ? 22.308 6.639 -28.121 1.00 95.69 193 GLN A N 1
ATOM 1496 C CA . GLN A 1 193 ? 23.411 7.121 -27.299 1.00 95.69 193 GLN A CA 1
ATOM 1497 C C . GLN A 1 193 ? 23.403 6.387 -25.958 1.00 95.69 193 GLN A C 1
ATOM 1499 O O . GLN A 1 193 ? 22.367 5.884 -25.509 1.00 95.69 193 GLN A O 1
ATOM 1504 N N . LYS A 1 194 ? 24.566 6.317 -25.307 1.00 91.75 194 LYS A N 1
ATOM 1505 C CA . LYS A 1 194 ? 24.646 5.831 -23.926 1.00 91.75 194 LYS A CA 1
ATOM 1506 C C . LYS A 1 194 ? 23.789 6.724 -23.033 1.00 91.75 194 LYS A C 1
ATOM 1508 O O . LYS A 1 194 ? 23.684 7.921 -23.289 1.00 91.75 194 LYS A O 1
ATOM 1513 N N . LEU A 1 195 ? 23.189 6.130 -22.004 1.00 83.69 195 LEU A N 1
ATOM 1514 C CA . LEU A 1 195 ? 22.441 6.889 -21.008 1.00 83.69 195 LEU A CA 1
ATOM 1515 C C . LEU A 1 195 ? 23.360 7.978 -20.440 1.00 83.69 195 LEU A C 1
ATOM 1517 O O . LEU A 1 195 ? 24.473 7.662 -20.011 1.00 83.69 195 LEU A O 1
ATOM 1521 N N . ALA A 1 196 ? 22.924 9.238 -20.491 1.00 66.69 196 ALA A N 1
ATOM 1522 C CA . ALA A 1 196 ? 23.642 10.314 -19.819 1.00 66.69 196 ALA A CA 1
ATOM 1523 C C . ALA A 1 196 ? 23.691 9.986 -18.317 1.00 66.69 196 ALA A C 1
ATOM 1525 O O . ALA A 1 196 ? 22.647 9.735 -17.714 1.00 66.69 196 ALA A O 1
ATOM 1526 N N . GLY A 1 197 ? 24.906 9.883 -17.771 1.00 52.38 197 GLY A N 1
ATOM 1527 C CA . GLY A 1 197 ? 25.141 9.678 -16.340 1.00 52.38 197 GLY A CA 1
ATOM 1528 C C . GLY A 1 197 ? 24.928 10.946 -15.532 1.00 52.38 197 GLY A C 1
ATOM 1529 O O . GLY A 1 197 ? 24.999 12.043 -16.134 1.00 52.38 197 GLY A O 1
#

Organism: NCBI:txid634771

Mean predicted aligned error: 17.02 Å

Foldseek 3Di:
DFDQFWAFDQDDQWTWIAGSRRDIDTHGLVQFDDWDDDDQWIWTDRPPDDVPIDIGGNVRYPPPDDDGPVRVSLVNVCSSDVPPPDPDDDDDDDVDVVVVVVVVVVVVVVVVVVVVVCCVVVPPPQPVAFPDWDPPDPQKIKGWGAPPPDDQQAQQTWIWMWGDDPPDTDIWTFVLDRGSRHRNVCNVVTDTDHRDD

Solvent-accessible surface area (backbone atoms only — not comparable to full-atom values): 11394 Å² total; per-residue (Å²): 133,79,51,83,36,29,34,58,41,74,59,83,67,27,41,37,35,32,39,41,86,70,52,75,45,78,43,51,39,90,48,52,74,49,75,50,73,60,85,70,24,42,38,40,33,45,80,76,52,94,86,56,52,48,77,46,50,50,92,42,42,57,32,71,75,58,96,44,62,68,57,42,51,52,51,56,50,51,47,57,45,78,68,82,75,62,96,62,97,77,86,70,101,58,91,41,73,67,59,50,47,54,51,49,52,51,51,50,50,51,51,51,52,50,53,49,49,48,42,62,66,66,51,70,52,45,71,76,53,62,73,41,77,45,69,90,46,90,58,35,38,41,36,33,19,38,62,92,85,69,58,52,83,41,54,48,23,18,42,36,40,39,38,52,60,90,92,45,77,46,69,25,16,44,79,24,42,82,57,48,62,36,37,56,80,47,63,89,78,56,60,68,30,56,63,75,128

Secondary structure (DSSP, 8-state):
---SSEEEEEETTEEEEE-TTS-EEEEEGGG--EEEEETTEEEEE-SS-TT--EEEEGGGEEES--SSHHHHHHHHHHHHS-----SS----SS--HHHHHHHHHHHHHHHHHHHHHHHHHHSSGGGTS-SEEEEEETTEEEEEE--TT--TTSEEEEEEEEEEETTEEEEEEETTS--S-EEGGGTTTS-EEPPP-

Nearest PDB structures (foldseek):
  8s4y-assembly1_B  TM=5.213E-01  e=2.578E-01  Mus musculus
  6ums-assembly1_C  TM=4.332E-01  e=1.388E+00  Homo sapiens
  7m2k-assembly2_C  TM=4.568E-01  e=1.553E+00  Homo sapiens
  3rz3-assembly4_D  TM=3.896E-01  e=2.433E+00  Homo sapiens
  9eyh-assembly1_B  TM=4.196E-01  e=5.645E+00  Saccharomyces cerevisiae